Protein AF-A0A349XTZ5-F1 (afdb_monomer_lite)

Secondary structure (DSSP, 8-state):
-HHHHHHHHHTTGGGT-HHHHHHTT-SS-EEGGGS---GGGHHHHHHHHHTT--SEEEEEEEEETTEEEEEEEEESS-HHHHHHHHHHHHHHHHHHHHHHHHHHHHHHHTT--SS----HHHHHHHHHHHTT--HHHHHHHHT--HHHHHHHHHHHHHHTTS--HHHHHHHHHHTTS--TTS----

Structure (mmCIF, N/CA/C/O backbone):
data_AF-A0A349XTZ5-F1
#
_entry.id   AF-A0A349XTZ5-F1
#
loop_
_atom_site.group_PDB
_atom_site.id
_atom_site.type_symbol
_atom_site.label_atom_id
_atom_site.label_alt_id
_atom_site.label_comp_id
_atom_site.label_asym_id
_atom_site.label_entity_id
_atom_site.label_seq_id
_atom_site.pdbx_PDB_ins_code
_atom_site.Cartn_x
_atom_site.Cartn_y
_atom_site.Cartn_z
_atom_site.occupancy
_atom_site.B_iso_or_equiv
_atom_site.auth_seq_id
_atom_site.auth_comp_id
_atom_site.auth_asym_id
_atom_site.auth_atom_id
_atom_site.pdbx_PDB_model_num
ATOM 1 N N . PRO A 1 1 ? 8.462 9.360 -18.224 1.00 65.69 1 PRO A N 1
ATOM 2 C CA . PRO A 1 1 ? 8.221 10.585 -19.040 1.00 65.69 1 PRO A CA 1
ATOM 3 C C . PRO A 1 1 ? 6.716 10.836 -19.232 1.00 65.69 1 PRO A C 1
ATOM 5 O O . PRO A 1 1 ? 5.980 9.861 -19.322 1.00 65.69 1 PRO A O 1
ATOM 8 N N . VAL A 1 2 ? 6.232 12.086 -19.290 1.00 68.00 2 VAL A N 1
ATOM 9 C CA . VAL A 1 2 ? 4.782 12.372 -19.450 1.00 68.00 2 VAL A CA 1
ATOM 10 C C . VAL A 1 2 ? 4.162 11.675 -20.682 1.00 68.00 2 VAL A C 1
ATOM 12 O O . VAL A 1 2 ? 3.105 11.064 -20.525 1.00 68.00 2 VAL A O 1
ATOM 15 N N . PRO A 1 3 ? 4.822 11.628 -21.862 1.00 84.69 3 PRO A N 1
ATOM 16 C CA . PRO A 1 3 ? 4.306 10.882 -23.018 1.00 84.69 3 PRO A CA 1
ATOM 17 C C . PRO A 1 3 ? 4.140 9.374 -22.770 1.00 84.69 3 PRO A C 1
ATOM 19 O O . PRO A 1 3 ? 3.221 8.755 -23.303 1.00 84.69 3 PRO A O 1
ATOM 22 N N . TRP A 1 4 ? 4.998 8.786 -21.928 1.00 90.69 4 TRP A N 1
ATOM 23 C CA . TRP A 1 4 ? 4.930 7.365 -21.583 1.00 90.69 4 TRP A CA 1
ATOM 24 C C . TRP A 1 4 ? 3.687 7.032 -20.755 1.00 90.69 4 TRP A C 1
ATOM 26 O O . TRP A 1 4 ? 3.028 6.037 -21.033 1.00 90.69 4 TRP A O 1
ATOM 36 N N . VAL A 1 5 ? 3.317 7.876 -19.784 1.00 90.06 5 VAL A N 1
ATOM 37 C CA . VAL A 1 5 ? 2.153 7.621 -18.915 1.00 90.06 5 VAL A CA 1
ATOM 38 C C . VAL A 1 5 ? 0.867 7.533 -19.739 1.00 90.06 5 VAL A C 1
ATOM 40 O O . VAL A 1 5 ? 0.116 6.567 -19.617 1.00 90.06 5 VAL A O 1
ATOM 43 N N . SER A 1 6 ? 0.639 8.494 -20.637 1.00 91.12 6 SER A N 1
ATOM 44 C CA . SER A 1 6 ? -0.533 8.482 -21.519 1.00 91.12 6 SER A CA 1
ATOM 45 C C . SER A 1 6 ? -0.550 7.254 -22.428 1.00 91.12 6 SER A C 1
ATOM 47 O O . SER A 1 6 ? -1.588 6.612 -22.585 1.00 91.12 6 SER A O 1
ATOM 49 N N . ARG A 1 7 ? 0.605 6.886 -22.996 1.00 93.69 7 ARG A N 1
ATOM 50 C CA . ARG A 1 7 ? 0.734 5.698 -23.846 1.00 93.69 7 ARG A CA 1
ATOM 51 C C . ARG A 1 7 ? 0.432 4.412 -23.080 1.00 93.69 7 ARG A C 1
ATOM 53 O O . ARG A 1 7 ? -0.345 3.596 -23.572 1.00 93.69 7 ARG A O 1
ATOM 60 N N . TYR A 1 8 ? 0.990 4.267 -21.880 1.00 94.12 8 TYR A N 1
ATOM 61 C CA . TYR A 1 8 ? 0.780 3.120 -21.000 1.00 94.12 8 TYR A CA 1
ATOM 62 C C . TYR A 1 8 ? -0.709 2.896 -20.710 1.00 94.12 8 TYR A C 1
ATOM 64 O O . TYR A 1 8 ? -1.206 1.772 -20.806 1.00 94.12 8 TYR A O 1
ATOM 72 N N . LEU A 1 9 ? -1.436 3.981 -20.420 1.00 92.81 9 LEU A N 1
ATOM 73 C CA . LEU A 1 9 ? -2.876 3.938 -20.171 1.00 92.81 9 LEU A CA 1
ATOM 74 C C . LEU A 1 9 ? -3.674 3.602 -21.439 1.00 92.81 9 LEU A C 1
ATOM 76 O O . LEU A 1 9 ? -4.500 2.691 -21.407 1.00 92.81 9 LEU A O 1
ATOM 80 N N . LEU A 1 10 ? -3.407 4.277 -22.563 1.00 93.75 10 LEU A N 1
ATOM 81 C CA . LEU A 1 10 ? -4.137 4.073 -23.824 1.00 93.75 10 LEU A CA 1
ATOM 82 C C . LEU A 1 10 ? -3.937 2.672 -24.414 1.00 93.75 10 LEU A C 1
ATOM 84 O O . LEU A 1 10 ? -4.864 2.103 -24.985 1.00 93.75 10 LEU A O 1
ATOM 88 N N . ARG A 1 11 ? -2.737 2.103 -24.265 1.00 93.94 11 ARG A N 1
ATOM 89 C CA . ARG A 1 11 ? -2.420 0.732 -24.697 1.00 93.94 11 ARG A CA 1
ATOM 90 C C . ARG A 1 11 ? -2.908 -0.331 -23.709 1.00 93.94 11 ARG A C 1
ATOM 92 O O . ARG A 1 11 ? -2.848 -1.516 -24.020 1.00 93.94 11 ARG A O 1
ATOM 99 N N . GLY A 1 12 ? -3.391 0.067 -22.529 1.00 93.50 12 GLY A N 1
ATOM 100 C CA . GLY A 1 12 ? -3.858 -0.860 -21.501 1.00 93.50 12 GLY A CA 1
ATOM 101 C C . GLY A 1 12 ? -2.748 -1.742 -20.925 1.00 93.50 12 GLY A C 1
ATOM 102 O O . GLY A 1 12 ? -3.023 -2.877 -20.523 1.00 93.50 12 GLY A O 1
ATOM 103 N N . TYR A 1 13 ? -1.508 -1.240 -20.871 1.00 95.31 13 TYR A N 1
ATOM 104 C CA . TYR A 1 13 ? -0.339 -2.032 -20.474 1.00 95.31 13 TYR A CA 1
ATOM 105 C C . TYR A 1 13 ? -0.406 -2.572 -19.049 1.00 95.31 13 TYR A C 1
ATOM 107 O O . TYR A 1 13 ? 0.148 -3.634 -18.795 1.00 95.31 13 TYR A O 1
ATOM 115 N N . ALA A 1 14 ? -1.204 -1.968 -18.167 1.00 92.56 14 ALA A N 1
ATOM 116 C CA . ALA A 1 14 ? -1.486 -2.508 -16.835 1.00 92.56 14 ALA A CA 1
ATOM 117 C C . ALA A 1 14 ? -1.928 -3.990 -16.834 1.00 92.56 14 ALA A C 1
ATOM 119 O O . ALA A 1 14 ? -1.714 -4.700 -15.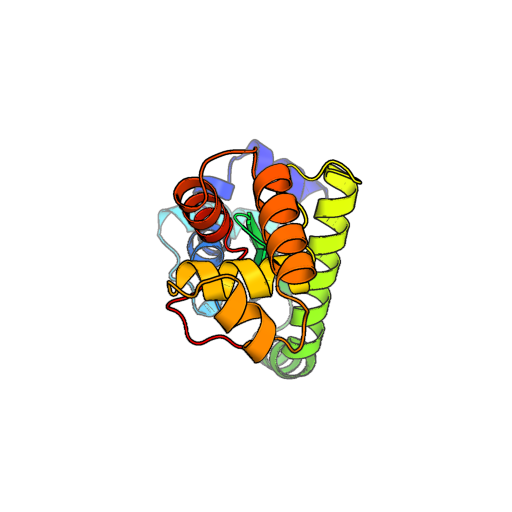855 1.00 92.56 14 ALA A O 1
ATOM 120 N N . LYS A 1 15 ? -2.548 -4.481 -17.918 1.00 91.00 15 LYS A N 1
ATOM 121 C CA . LYS A 1 15 ? -2.995 -5.882 -18.033 1.00 91.00 15 LYS A CA 1
ATOM 122 C C . LYS A 1 15 ? -1.864 -6.867 -18.342 1.00 91.00 15 LYS A C 1
ATOM 124 O O . LYS A 1 15 ? -2.009 -8.058 -18.065 1.00 91.00 15 LYS A O 1
ATOM 129 N N . ILE A 1 16 ? -0.778 -6.390 -18.942 1.00 93.69 16 ILE A N 1
ATOM 130 C CA . ILE A 1 16 ? 0.338 -7.217 -19.422 1.00 93.69 16 ILE A CA 1
ATOM 131 C C . ILE A 1 16 ? 1.663 -6.904 -18.727 1.00 93.69 16 ILE A C 1
ATOM 133 O O . ILE A 1 16 ? 2.596 -7.687 -18.860 1.00 93.69 16 ILE A O 1
ATOM 137 N N . ASP A 1 17 ? 1.726 -5.813 -17.964 1.00 95.31 17 ASP A N 1
ATOM 138 C CA . ASP A 1 17 ? 2.883 -5.405 -17.177 1.00 95.31 17 ASP A CA 1
ATOM 139 C C . ASP A 1 17 ? 3.179 -6.439 -16.070 1.00 95.31 17 ASP A C 1
ATOM 141 O O . ASP A 1 17 ? 2.389 -6.581 -15.125 1.00 95.31 17 ASP A O 1
ATOM 145 N N . PRO A 1 18 ? 4.298 -7.179 -16.169 1.00 94.94 18 PRO A N 1
ATOM 146 C CA . PRO A 1 18 ? 4.640 -8.209 -15.200 1.00 94.94 18 PRO A CA 1
ATOM 147 C C . PRO A 1 18 ? 5.061 -7.608 -13.854 1.00 94.94 18 PRO A C 1
ATOM 149 O O . PRO A 1 18 ? 4.744 -8.187 -12.816 1.00 94.94 18 PRO A O 1
ATOM 152 N N . ILE A 1 19 ? 5.686 -6.423 -13.853 1.00 96.00 19 ILE A N 1
ATOM 153 C CA . ILE A 1 19 ? 6.107 -5.726 -12.632 1.00 96.00 19 ILE A CA 1
ATOM 154 C C . ILE A 1 19 ? 4.879 -5.324 -11.823 1.00 96.00 19 ILE A C 1
ATOM 156 O O . ILE A 1 19 ? 4.840 -5.532 -10.610 1.00 96.00 19 ILE A O 1
ATOM 160 N N . LEU A 1 20 ? 3.849 -4.793 -12.491 1.00 94.88 20 LEU A N 1
ATOM 161 C CA . LEU A 1 20 ? 2.598 -4.450 -11.824 1.00 94.88 20 LEU A CA 1
ATOM 162 C C . LEU A 1 20 ? 1.890 -5.705 -11.306 1.00 94.88 20 LEU A C 1
ATOM 164 O O . LEU A 1 20 ? 1.505 -5.731 -10.141 1.00 94.88 20 LEU A O 1
ATOM 168 N N . ARG A 1 21 ? 1.718 -6.738 -12.140 1.00 93.31 21 ARG A N 1
ATOM 169 C CA . ARG A 1 21 ? 0.956 -7.950 -11.781 1.00 93.31 21 ARG A CA 1
ATOM 170 C C . ARG A 1 21 ? 1.566 -8.722 -10.617 1.00 93.31 21 ARG A C 1
ATOM 172 O O . ARG A 1 21 ? 0.826 -9.174 -9.746 1.00 93.31 21 ARG A O 1
ATOM 179 N N . ASP A 1 22 ? 2.883 -8.874 -10.608 1.00 93.38 22 ASP A N 1
ATOM 180 C CA . ASP A 1 22 ? 3.587 -9.548 -9.521 1.00 93.38 22 ASP A CA 1
ATOM 181 C C . ASP A 1 22 ? 3.736 -8.621 -8.302 1.00 93.38 22 ASP A C 1
ATOM 183 O O . ASP A 1 22 ? 3.422 -8.984 -7.165 1.00 93.38 22 ASP A O 1
ATOM 187 N N . GLY A 1 23 ? 4.085 -7.353 -8.536 1.00 93.31 23 GLY A N 1
ATOM 188 C CA . GLY A 1 23 ? 4.285 -6.364 -7.481 1.00 93.31 23 GLY A CA 1
ATOM 189 C C . GLY A 1 23 ? 3.045 -6.105 -6.634 1.00 93.31 23 GLY A C 1
ATOM 190 O O . GLY A 1 23 ? 3.148 -6.024 -5.410 1.00 93.31 23 GLY A O 1
ATOM 191 N N . ILE A 1 24 ? 1.853 -6.063 -7.240 1.00 90.62 24 ILE A N 1
ATOM 192 C CA . ILE A 1 24 ? 0.603 -5.946 -6.478 1.00 90.62 24 ILE A CA 1
ATOM 193 C C . ILE A 1 24 ? 0.268 -7.200 -5.686 1.00 90.62 24 ILE A C 1
ATOM 195 O O . ILE A 1 24 ? -0.714 -7.143 -4.969 1.00 90.62 24 ILE A O 1
ATOM 199 N N . MET A 1 25 ? 0.982 -8.322 -5.812 1.00 89.94 25 MET A N 1
ATOM 200 C CA . MET A 1 25 ? 0.770 -9.529 -5.003 1.00 89.94 25 MET A CA 1
ATOM 201 C C . MET A 1 25 ? 1.796 -9.662 -3.879 1.00 89.94 25 MET A C 1
ATOM 203 O O . MET A 1 25 ? 1.453 -10.188 -2.814 1.00 89.94 25 MET A O 1
ATOM 207 N N . ARG A 1 26 ? 2.984 -9.080 -4.051 1.00 92.31 26 ARG A N 1
ATOM 208 C CA . ARG A 1 26 ? 4.074 -9.074 -3.069 1.00 92.31 26 ARG A CA 1
ATOM 209 C C . ARG A 1 26 ? 3.754 -8.262 -1.804 1.00 92.31 26 ARG A C 1
ATOM 211 O O . ARG A 1 26 ? 2.902 -7.368 -1.793 1.00 92.31 26 ARG A O 1
ATOM 218 N N . GLN A 1 27 ? 4.437 -8.622 -0.715 1.00 89.00 27 GLN A N 1
ATOM 219 C CA . GLN A 1 27 ? 4.416 -7.900 0.569 1.00 89.00 27 GLN A CA 1
ATOM 220 C C . GLN A 1 27 ? 5.712 -7.128 0.833 1.00 89.00 27 GLN A C 1
ATOM 222 O O . GLN A 1 27 ? 5.706 -6.168 1.596 1.00 89.00 27 GLN A O 1
ATOM 227 N N . MET A 1 28 ? 6.812 -7.543 0.203 1.00 93.75 28 MET A N 1
ATOM 228 C CA . MET A 1 28 ? 8.133 -6.957 0.389 1.00 93.75 28 MET A CA 1
ATOM 229 C C . MET A 1 28 ? 8.588 -6.245 -0.886 1.00 93.75 28 MET A C 1
ATOM 231 O O . MET A 1 28 ? 8.204 -6.671 -1.980 1.00 93.75 28 MET A O 1
ATOM 235 N N . PRO A 1 29 ? 9.399 -5.181 -0.756 1.00 96.56 29 PRO A N 1
ATOM 236 C CA . PRO A 1 29 ? 10.081 -4.577 -1.891 1.00 96.56 29 PRO A CA 1
ATOM 237 C C . PRO A 1 29 ? 10.909 -5.593 -2.676 1.00 96.56 29 PRO A C 1
ATOM 239 O O . PRO A 1 29 ? 11.452 -6.524 -2.082 1.00 96.56 29 PRO A O 1
ATOM 242 N N . PHE A 1 30 ? 11.028 -5.388 -3.983 1.00 96.81 30 PHE A N 1
ATOM 243 C CA . PHE A 1 30 ? 11.703 -6.322 -4.879 1.00 96.81 30 PHE A CA 1
ATOM 244 C C . PHE A 1 30 ? 12.375 -5.598 -6.044 1.00 96.81 30 PHE A C 1
ATOM 246 O O . PHE A 1 30 ? 11.934 -4.530 -6.484 1.00 96.81 30 PHE A O 1
ATOM 253 N N . ASP A 1 31 ? 13.449 -6.197 -6.541 1.00 96.12 31 ASP A N 1
ATOM 254 C CA . ASP A 1 31 ? 14.109 -5.789 -7.772 1.00 96.12 31 ASP A CA 1
ATOM 255 C C . ASP A 1 31 ? 13.370 -6.363 -8.988 1.00 96.12 31 ASP A C 1
ATOM 257 O O . ASP A 1 31 ? 12.888 -7.495 -8.964 1.00 96.12 31 ASP A O 1
ATOM 261 N N . TRP A 1 32 ? 13.285 -5.599 -10.077 1.00 95.44 32 TRP A N 1
ATOM 262 C CA . TRP A 1 32 ? 12.617 -6.047 -11.305 1.00 95.44 32 TRP A CA 1
ATOM 263 C C . TRP A 1 32 ? 13.244 -7.314 -11.899 1.00 95.44 32 TRP A C 1
ATOM 265 O O . TRP A 1 32 ? 12.548 -8.075 -12.565 1.00 95.44 32 TRP A O 1
ATOM 275 N N . ARG A 1 33 ? 14.525 -7.580 -11.613 1.00 93.19 33 ARG A N 1
ATOM 276 C CA . ARG A 1 33 ? 15.227 -8.814 -12.007 1.00 93.19 33 ARG A CA 1
ATOM 277 C C . ARG A 1 33 ? 14.683 -10.071 -11.324 1.00 93.19 33 ARG A C 1
ATOM 279 O O . ARG A 1 33 ? 14.957 -11.168 -11.791 1.00 93.19 33 ARG A O 1
ATOM 286 N N . GLU A 1 34 ? 13.941 -9.923 -10.228 1.00 94.31 34 GLU A N 1
ATOM 287 C CA . GLU A 1 34 ? 13.282 -11.034 -9.532 1.00 94.31 34 GLU A CA 1
ATOM 288 C C . GLU A 1 34 ? 11.947 -11.440 -10.172 1.00 94.31 34 GLU A C 1
ATOM 290 O O . GLU A 1 34 ? 11.293 -12.360 -9.679 1.00 94.31 34 GLU A O 1
ATOM 295 N N . VAL A 1 35 ? 11.487 -10.715 -11.196 1.00 94.50 35 VAL A N 1
ATOM 296 C CA . VAL A 1 35 ? 10.200 -10.967 -11.848 1.00 94.50 35 VAL A CA 1
ATOM 297 C C . VAL A 1 35 ? 10.411 -11.815 -13.092 1.00 94.50 35 VAL A C 1
ATOM 299 O O . VAL A 1 35 ? 11.124 -11.421 -14.015 1.00 94.50 35 VAL A O 1
ATOM 302 N N . ASP A 1 36 ? 9.720 -12.951 -13.154 1.00 93.38 3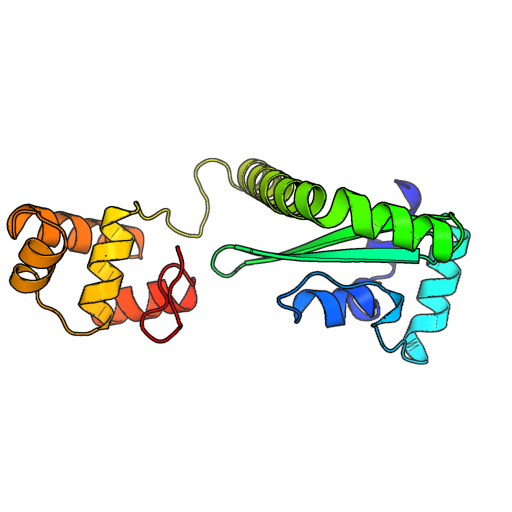6 ASP A N 1
ATOM 303 C CA . ASP A 1 36 ? 9.683 -13.778 -14.356 1.00 93.38 36 ASP A CA 1
ATOM 304 C C . ASP A 1 36 ? 8.915 -13.056 -15.469 1.00 93.38 36 ASP A C 1
ATOM 306 O O . ASP A 1 36 ? 7.718 -12.770 -15.353 1.00 93.38 36 ASP A O 1
ATOM 310 N N . ILE A 1 37 ? 9.605 -12.758 -16.571 1.00 93.38 37 ILE A N 1
ATOM 311 C CA . ILE A 1 37 ? 9.035 -12.016 -17.697 1.00 93.38 37 ILE A CA 1
ATOM 312 C C . ILE A 1 37 ? 8.402 -12.991 -18.701 1.00 93.38 37 ILE A C 1
ATOM 314 O O . ILE A 1 37 ? 9.118 -13.735 -19.378 1.00 93.38 37 ILE A O 1
ATOM 318 N N . PRO A 1 38 ? 7.065 -12.994 -18.861 1.00 93.06 38 PRO A N 1
ATOM 319 C CA . PRO A 1 38 ? 6.418 -13.859 -19.834 1.00 93.06 38 PRO A CA 1
ATOM 320 C C . PRO A 1 38 ? 6.659 -13.371 -21.268 1.00 93.06 38 PRO A C 1
ATOM 322 O O . PRO A 1 38 ? 6.765 -12.172 -21.530 1.00 93.06 38 PRO A O 1
ATOM 325 N N . GLY A 1 39 ? 6.609 -14.307 -22.223 1.00 92.00 39 GLY A N 1
ATOM 326 C CA . GLY A 1 39 ? 6.656 -14.048 -23.670 1.00 92.00 39 GLY A CA 1
ATOM 327 C C . GLY A 1 39 ? 5.800 -12.855 -24.117 1.00 92.00 39 GLY A C 1
ATOM 328 O O . GLY A 1 39 ? 6.259 -11.993 -24.860 1.00 92.00 39 GLY A O 1
ATOM 329 N N . THR A 1 40 ? 4.586 -12.757 -23.577 1.00 92.00 40 THR A N 1
ATOM 330 C CA . THR A 1 40 ? 3.590 -11.724 -23.896 1.00 92.00 40 THR A CA 1
ATOM 331 C C . THR A 1 40 ? 3.962 -10.306 -23.456 1.00 92.00 40 THR A C 1
ATOM 333 O O . THR A 1 40 ? 3.307 -9.361 -23.882 1.00 92.00 40 THR A O 1
ATOM 336 N N . ALA A 1 41 ? 4.955 -10.135 -22.577 1.00 94.00 41 ALA A N 1
ATOM 337 C CA . ALA A 1 41 ? 5.364 -8.830 -22.056 1.00 94.00 41 ALA A CA 1
ATOM 338 C C . ALA A 1 41 ? 6.553 -8.211 -22.814 1.00 94.00 41 ALA A C 1
ATOM 340 O O . ALA A 1 41 ? 6.859 -7.042 -22.589 1.00 94.00 41 ALA A O 1
ATOM 341 N N . HIS A 1 42 ? 7.212 -8.946 -23.720 1.00 93.19 42 HIS A N 1
ATOM 342 C CA . HIS A 1 42 ? 8.418 -8.460 -24.405 1.00 93.19 42 HIS A CA 1
ATOM 343 C C . HIS A 1 42 ? 8.162 -7.217 -25.261 1.00 93.19 42 HIS A C 1
ATOM 345 O O . HIS A 1 42 ? 8.937 -6.269 -25.183 1.00 93.19 42 HIS A O 1
ATOM 351 N N . GLU A 1 43 ? 7.066 -7.183 -26.028 1.00 94.19 43 GLU A N 1
ATOM 352 C CA . GLU A 1 43 ? 6.707 -6.004 -26.835 1.00 94.19 43 GLU A CA 1
ATOM 353 C C . GLU A 1 43 ? 6.469 -4.770 -25.958 1.00 94.19 43 GLU A C 1
ATOM 355 O O . GLU A 1 43 ? 6.929 -3.677 -26.274 1.00 94.19 43 GLU A O 1
ATOM 360 N N . PHE A 1 44 ? 5.801 -4.958 -24.816 1.00 94.62 44 PHE A N 1
ATOM 361 C CA . PHE A 1 44 ? 5.588 -3.900 -23.832 1.00 94.62 44 PHE A CA 1
ATOM 362 C C . PHE A 1 44 ? 6.912 -3.372 -23.267 1.00 94.62 44 PHE A C 1
ATOM 364 O O . PHE A 1 44 ? 7.098 -2.160 -23.189 1.00 94.62 44 PHE A O 1
ATOM 371 N N . LEU A 1 45 ? 7.828 -4.261 -22.876 1.00 93.25 45 LEU A N 1
ATOM 372 C CA . LEU A 1 45 ? 9.114 -3.868 -22.298 1.00 93.25 45 LEU A CA 1
ATOM 373 C C . LEU A 1 45 ? 10.019 -3.178 -23.323 1.00 93.25 45 LEU A C 1
ATOM 375 O O . LEU A 1 45 ? 10.702 -2.216 -22.972 1.00 93.25 45 LEU A O 1
ATOM 379 N N . ALA A 1 46 ? 9.996 -3.625 -24.580 1.00 93.62 46 ALA A N 1
ATOM 380 C CA . ALA A 1 46 ? 10.699 -2.959 -25.672 1.00 93.62 46 ALA A CA 1
ATOM 381 C C . ALA A 1 46 ? 10.159 -1.536 -25.888 1.00 93.62 46 ALA A C 1
ATOM 383 O O . ALA A 1 46 ? 10.928 -0.577 -25.876 1.00 93.62 46 ALA A O 1
ATOM 384 N N . ASP A 1 47 ? 8.834 -1.382 -25.969 1.00 94.62 47 ASP A N 1
ATOM 385 C CA . ASP A 1 47 ? 8.180 -0.075 -26.097 1.00 94.62 47 ASP A CA 1
ATOM 386 C C . ASP A 1 47 ? 8.478 0.827 -24.886 1.00 94.62 47 ASP A C 1
ATOM 388 O O . ASP A 1 47 ? 8.743 2.019 -25.043 1.00 94.62 47 ASP A O 1
ATOM 392 N N . ALA A 1 48 ? 8.507 0.268 -23.673 1.00 93.38 48 ALA A N 1
ATOM 393 C CA . ALA A 1 48 ? 8.893 0.996 -22.467 1.00 93.38 48 ALA A CA 1
ATOM 394 C C . ALA A 1 48 ? 10.336 1.521 -22.559 1.00 93.38 48 ALA A C 1
ATOM 396 O O . ALA A 1 48 ? 10.582 2.698 -22.276 1.00 93.38 48 ALA A O 1
ATOM 397 N N . ALA A 1 49 ? 11.278 0.680 -22.994 1.00 92.06 49 ALA A N 1
ATOM 398 C CA . ALA A 1 49 ? 12.680 1.052 -23.162 1.00 92.06 49 ALA A CA 1
ATOM 399 C C . ALA A 1 49 ? 12.862 2.166 -24.205 1.00 92.06 49 ALA A C 1
ATOM 401 O O . ALA A 1 49 ? 13.552 3.152 -23.932 1.00 92.06 49 ALA A O 1
ATOM 402 N N . GLU A 1 50 ? 12.178 2.069 -25.350 1.00 92.81 50 GLU A N 1
ATOM 403 C CA . GLU A 1 50 ? 12.171 3.104 -26.396 1.00 92.81 50 GLU A CA 1
ATOM 404 C C . GLU A 1 50 ? 11.647 4.457 -25.888 1.00 92.81 50 GLU A C 1
ATOM 406 O O . GLU A 1 50 ? 12.069 5.513 -26.360 1.00 92.81 50 GLU A O 1
ATOM 411 N N . HIS A 1 51 ? 10.773 4.443 -24.878 1.00 92.75 51 HIS A N 1
ATOM 412 C CA . HIS A 1 51 ? 10.198 5.642 -24.266 1.00 92.75 51 HIS A CA 1
ATOM 413 C C . HIS A 1 51 ? 10.904 6.064 -22.966 1.00 92.75 51 HIS A C 1
ATOM 415 O O . HIS A 1 51 ? 10.354 6.847 -22.180 1.00 92.75 51 HIS A O 1
ATOM 421 N N . GLY A 1 52 ? 12.132 5.588 -22.743 1.00 89.12 52 GLY A N 1
ATOM 422 C CA . GLY A 1 52 ? 12.992 6.035 -21.647 1.00 89.12 52 GLY A CA 1
ATOM 423 C C . GLY A 1 52 ? 12.660 5.404 -20.296 1.00 89.12 52 GLY A C 1
ATOM 424 O O . GLY A 1 52 ? 12.905 6.012 -19.255 1.00 89.12 52 GLY A O 1
ATOM 425 N N . VAL A 1 53 ? 12.070 4.208 -20.280 1.00 91.88 53 VAL A N 1
ATOM 426 C CA . VAL A 1 53 ? 11.997 3.382 -19.071 1.00 91.88 53 VAL A CA 1
ATOM 427 C C . VAL A 1 53 ? 13.264 2.533 -19.006 1.00 91.88 53 VAL A C 1
ATOM 429 O O . VAL A 1 53 ? 13.505 1.688 -19.860 1.00 91.88 53 VAL A O 1
ATOM 432 N N . GLY A 1 54 ? 14.105 2.770 -18.001 1.00 89.62 54 GLY A N 1
ATOM 433 C CA . GLY A 1 54 ? 15.298 1.963 -17.765 1.00 89.62 54 GLY A CA 1
ATOM 434 C C . GLY A 1 54 ? 14.977 0.498 -17.458 1.00 89.62 54 GLY A C 1
ATOM 435 O O . GLY A 1 54 ? 13.941 0.197 -16.868 1.00 89.62 54 GLY A O 1
ATOM 436 N N . ALA A 1 55 ? 15.890 -0.396 -17.843 1.00 86.94 55 ALA A N 1
ATOM 437 C CA . ALA A 1 55 ? 15.760 -1.841 -17.636 1.00 86.94 55 ALA A CA 1
ATOM 438 C C . ALA A 1 55 ? 15.935 -2.261 -16.166 1.00 86.94 55 ALA A C 1
ATOM 440 O O . ALA A 1 55 ? 15.464 -3.321 -15.763 1.00 86.94 55 ALA A O 1
ATOM 441 N N . ASN A 1 56 ? 16.609 -1.430 -15.367 1.00 94.06 56 ASN A N 1
ATOM 442 C CA . ASN A 1 56 ? 16.779 -1.653 -13.940 1.00 94.06 56 ASN A CA 1
ATOM 443 C C . ASN A 1 56 ? 15.669 -0.943 -13.172 1.00 94.06 56 ASN A C 1
ATOM 445 O O . ASN A 1 56 ? 15.419 0.244 -13.399 1.00 94.06 56 ASN A O 1
ATOM 449 N N . GLY A 1 57 ? 15.056 -1.640 -12.219 1.00 95.75 57 GLY A N 1
ATOM 450 C CA . GLY A 1 57 ? 14.056 -1.035 -11.358 1.00 95.75 57 GLY A CA 1
ATOM 451 C C . GLY A 1 57 ? 13.872 -1.753 -10.035 1.00 95.75 57 GLY A C 1
ATOM 452 O O . GLY A 1 57 ? 14.334 -2.873 -9.824 1.00 95.75 57 GLY A O 1
ATOM 453 N N . TYR A 1 58 ? 13.233 -1.040 -9.122 1.00 97.56 58 TYR A N 1
ATOM 454 C CA . TYR A 1 58 ? 12.941 -1.469 -7.769 1.00 97.56 58 TYR A CA 1
ATOM 455 C C . TYR A 1 58 ? 11.543 -0.995 -7.411 1.00 97.56 58 TYR A C 1
ATOM 457 O O . TYR A 1 58 ? 11.212 0.184 -7.580 1.00 97.56 58 TYR A O 1
ATOM 465 N N . SER A 1 59 ? 10.722 -1.913 -6.922 1.00 97.75 59 SER A N 1
ATOM 466 C CA . SER A 1 59 ? 9.323 -1.643 -6.624 1.00 97.75 59 SER A CA 1
ATOM 467 C C . SER A 1 59 ? 9.006 -1.953 -5.170 1.00 97.75 59 SER A C 1
ATOM 469 O O . SER A 1 59 ? 9.447 -2.951 -4.606 1.00 97.75 59 SER A O 1
ATOM 471 N N . ILE A 1 60 ? 8.223 -1.070 -4.558 1.00 97.69 60 ILE A N 1
ATOM 472 C CA . ILE A 1 60 ? 7.836 -1.100 -3.152 1.00 97.69 60 ILE A CA 1
ATOM 473 C C . ILE A 1 60 ? 6.313 -1.263 -3.103 1.00 97.69 60 ILE A C 1
ATOM 475 O O . ILE A 1 60 ? 5.590 -0.310 -3.424 1.00 97.69 60 ILE A O 1
ATOM 479 N N . PRO A 1 61 ? 5.801 -2.456 -2.748 1.00 96.38 61 PRO A N 1
ATOM 480 C CA . PRO A 1 61 ? 4.374 -2.653 -2.564 1.00 96.38 61 PRO A CA 1
ATOM 481 C C . PRO A 1 61 ? 3.913 -1.941 -1.294 1.00 96.38 61 PRO A C 1
ATOM 483 O O . PRO A 1 61 ? 4.560 -1.999 -0.250 1.00 96.38 61 PRO A O 1
ATOM 486 N N . ILE A 1 62 ? 2.765 -1.282 -1.388 1.00 92.81 62 ILE A N 1
ATOM 487 C CA . ILE A 1 62 ? 2.128 -0.570 -0.287 1.00 92.81 62 ILE A CA 1
ATOM 488 C C . ILE A 1 62 ? 0.767 -1.205 -0.063 1.00 92.81 62 ILE A C 1
ATOM 490 O O . ILE A 1 62 ? -0.032 -1.358 -0.991 1.00 92.81 62 ILE A O 1
ATOM 494 N N . ILE A 1 63 ? 0.517 -1.585 1.183 1.00 87.12 63 ILE A N 1
ATOM 495 C CA . ILE A 1 63 ? -0.760 -2.113 1.640 1.00 87.12 63 ILE A CA 1
ATOM 496 C C . ILE A 1 63 ? -1.288 -1.116 2.665 1.00 87.12 63 ILE A C 1
ATOM 498 O O . ILE A 1 63 ? -0.743 -1.018 3.760 1.00 87.12 63 ILE A O 1
ATOM 502 N N . ASP A 1 64 ? -2.335 -0.388 2.299 1.00 81.88 64 ASP A N 1
ATOM 503 C CA . ASP A 1 64 ? -3.024 0.552 3.184 1.00 81.88 64 ASP A CA 1
ATOM 504 C C . ASP A 1 64 ? -4.492 0.154 3.264 1.00 81.88 64 ASP A C 1
ATOM 506 O O . ASP A 1 64 ? -5.219 0.222 2.270 1.00 81.88 64 ASP A O 1
ATOM 510 N N . LYS A 1 65 ? -4.944 -0.285 4.439 1.00 76.56 65 LYS A N 1
ATOM 511 C CA . LYS A 1 65 ? -6.306 -0.797 4.627 1.00 76.56 65 LYS A CA 1
ATOM 512 C C . LYS A 1 65 ? -6.613 -1.915 3.604 1.00 76.56 65 LYS A C 1
ATOM 514 O O . LYS A 1 65 ? -5.883 -2.901 3.505 1.00 76.56 65 LYS A O 1
ATOM 519 N N . SER A 1 66 ? -7.670 -1.772 2.801 1.00 71.88 66 SER A N 1
ATOM 520 C CA . SER A 1 66 ? -7.999 -2.669 1.682 1.00 71.88 66 SER A CA 1
ATOM 521 C C . SER A 1 66 ? -7.314 -2.305 0.357 1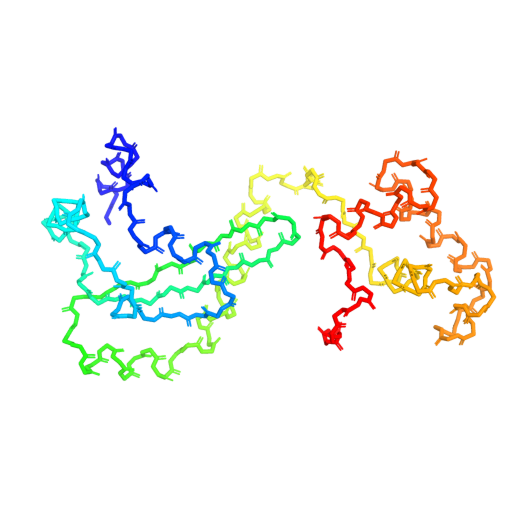.00 71.88 66 SER A C 1
ATOM 523 O O . SER A 1 66 ? -7.504 -3.001 -0.642 1.00 71.88 66 SER A O 1
ATOM 525 N N . ARG A 1 67 ? -6.538 -1.218 0.314 1.00 83.12 67 ARG A N 1
ATOM 526 C CA . ARG A 1 67 ? -5.881 -0.715 -0.893 1.00 83.12 67 ARG A CA 1
ATOM 527 C C . ARG A 1 67 ? -4.526 -1.378 -1.082 1.00 83.12 67 ARG A C 1
ATOM 529 O O . ARG A 1 67 ? -3.786 -1.630 -0.130 1.00 83.12 67 ARG A O 1
ATOM 536 N N . ARG A 1 68 ? -4.188 -1.615 -2.348 1.00 88.50 68 ARG A N 1
ATOM 537 C CA . ARG A 1 68 ? -2.835 -1.970 -2.773 1.00 88.50 68 ARG A CA 1
ATOM 538 C C . ARG A 1 68 ? -2.344 -0.907 -3.735 1.00 88.50 68 ARG A C 1
ATOM 540 O O . ARG A 1 68 ? -3.066 -0.523 -4.652 1.00 88.50 68 ARG A O 1
ATOM 547 N N . ALA A 1 69 ? -1.127 -0.450 -3.514 1.00 92.12 69 ALA A N 1
ATOM 548 C CA . ALA A 1 69 ? -0.416 0.439 -4.411 1.00 92.12 69 ALA A CA 1
ATOM 549 C C . ALA A 1 69 ? 1.005 -0.087 -4.614 1.00 92.12 69 ALA A C 1
ATOM 551 O O . ALA A 1 69 ? 1.484 -0.940 -3.867 1.00 92.12 69 ALA A O 1
ATOM 552 N N . LEU A 1 70 ? 1.668 0.414 -5.647 1.00 95.69 70 LEU A N 1
ATOM 553 C CA . LEU A 1 70 ? 3.034 0.047 -5.976 1.00 95.69 70 LEU A CA 1
ATOM 554 C C . LEU A 1 70 ? 3.783 1.326 -6.336 1.00 95.69 70 LEU A C 1
ATOM 556 O O . LEU A 1 70 ? 3.435 1.981 -7.318 1.00 95.69 70 LEU A O 1
ATOM 560 N N . LEU A 1 71 ? 4.798 1.685 -5.550 1.00 96.06 71 LEU A N 1
ATOM 561 C CA . LEU A 1 71 ? 5.766 2.691 -5.979 1.00 96.06 71 LEU A CA 1
ATOM 562 C C . LEU A 1 71 ? 6.868 1.974 -6.750 1.00 96.06 71 LEU A C 1
ATOM 564 O O . LEU A 1 71 ? 7.428 1.009 -6.241 1.00 96.06 71 LEU A O 1
ATOM 568 N N . SER A 1 72 ? 7.193 2.447 -7.949 1.00 95.38 72 SER A N 1
ATOM 569 C CA . SER A 1 72 ? 8.282 1.884 -8.748 1.00 95.38 72 SER A CA 1
ATOM 570 C C . SER A 1 72 ? 9.285 2.966 -9.115 1.00 95.38 72 SER A C 1
ATOM 572 O O . SER A 1 72 ? 8.905 4.040 -9.580 1.00 95.38 72 SER A O 1
ATOM 574 N N . LEU A 1 73 ? 10.560 2.664 -8.901 1.00 95.62 73 LEU A N 1
ATOM 575 C CA . LEU A 1 73 ? 11.702 3.494 -9.259 1.00 95.62 73 LEU A CA 1
ATOM 576 C C . LEU A 1 73 ? 12.512 2.742 -10.307 1.00 95.62 73 LEU A C 1
ATOM 578 O O . LEU A 1 73 ? 12.753 1.547 -10.150 1.00 95.62 73 LEU A O 1
ATOM 582 N N . ASN A 1 74 ? 12.945 3.425 -11.360 1.00 94.69 74 ASN A N 1
ATOM 583 C CA . ASN A 1 74 ? 13.742 2.819 -12.418 1.00 94.69 74 ASN A CA 1
ATOM 584 C C . ASN A 1 74 ? 14.960 3.674 -12.774 1.00 94.69 74 ASN A C 1
ATOM 586 O O . ASN A 1 74 ? 15.029 4.865 -12.466 1.00 94.69 74 ASN A O 1
ATOM 590 N N . SER A 1 75 ? 15.941 3.048 -13.419 1.00 94.19 75 SER A N 1
ATOM 591 C CA . SER A 1 75 ? 17.202 3.692 -13.769 1.00 94.19 75 SER A CA 1
ATOM 592 C C . SER A 1 75 ? 17.798 3.152 -15.063 1.00 94.19 75 SER A C 1
ATOM 594 O O . SER A 1 75 ? 17.684 1.970 -15.382 1.00 94.19 75 SER A O 1
ATOM 596 N N . HIS A 1 76 ? 18.494 4.035 -15.782 1.00 93.44 76 HIS A N 1
ATOM 597 C CA . HIS A 1 76 ? 19.342 3.690 -16.927 1.00 93.44 76 HIS A CA 1
ATOM 598 C C . HIS A 1 76 ? 20.790 3.361 -16.529 1.00 93.44 76 HIS A C 1
ATOM 600 O O . HIS A 1 76 ? 21.616 3.102 -17.399 1.00 93.44 76 HIS A O 1
ATOM 606 N N . ARG A 1 77 ? 21.122 3.400 -15.231 1.00 93.19 77 ARG A N 1
ATOM 607 C CA . ARG A 1 77 ? 22.455 3.027 -14.737 1.00 93.19 77 ARG A CA 1
ATOM 608 C C . ARG A 1 77 ? 22.740 1.550 -14.963 1.00 93.19 77 ARG A C 1
ATOM 610 O O . ARG A 1 77 ? 21.815 0.752 -15.109 1.00 93.19 77 ARG A O 1
ATOM 617 N N . LEU A 1 78 ? 24.021 1.191 -14.934 1.00 93.50 78 LEU A N 1
ATOM 618 C CA . LEU A 1 78 ? 24.452 -0.202 -14.989 1.00 93.50 78 LEU A CA 1
ATOM 619 C C . LEU A 1 78 ? 23.924 -0.993 -13.773 1.00 93.50 78 LEU A C 1
ATOM 621 O O . LEU A 1 78 ? 23.752 -0.408 -12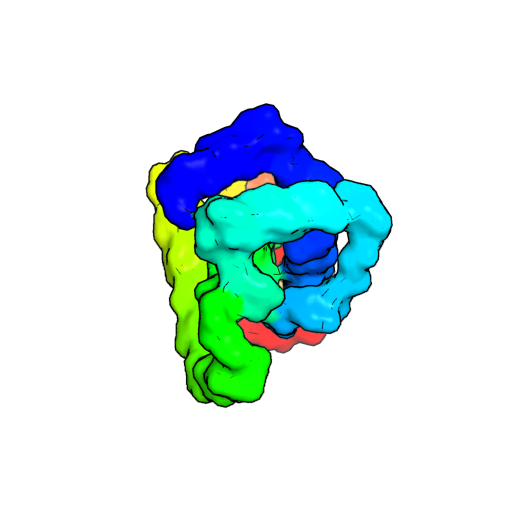.699 1.00 93.50 78 LEU A O 1
ATOM 625 N N . PRO A 1 79 ? 23.684 -2.313 -13.901 1.00 92.00 79 PRO A N 1
ATOM 626 C CA . PRO A 1 79 ? 23.075 -3.113 -12.834 1.00 92.00 79 PRO A CA 1
ATOM 627 C C . PRO A 1 79 ? 23.824 -3.080 -11.494 1.00 92.00 79 PRO A C 1
ATOM 629 O O . PRO A 1 79 ? 23.187 -3.072 -10.440 1.00 92.00 79 PRO A O 1
ATOM 632 N N .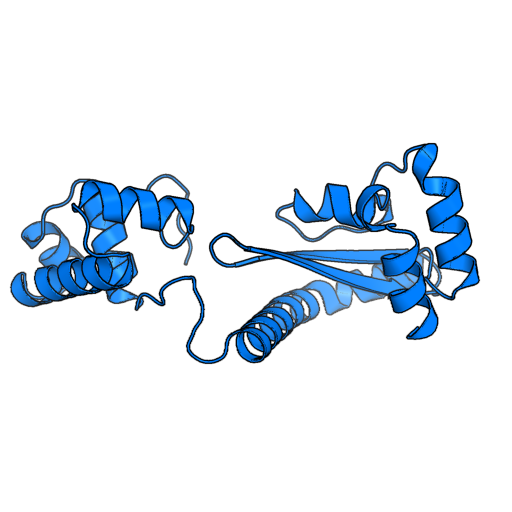 GLU A 1 80 ? 25.157 -3.046 -11.511 1.00 93.44 80 GLU A N 1
ATOM 633 C CA . GLU A 1 80 ? 25.982 -2.999 -10.294 1.00 93.44 80 GLU A CA 1
ATOM 634 C C . GLU A 1 80 ? 25.849 -1.656 -9.570 1.00 93.44 80 GLU A C 1
ATOM 636 O O . GLU A 1 80 ? 25.577 -1.625 -8.368 1.00 93.44 80 GLU A O 1
ATOM 641 N N . GLU A 1 81 ? 25.937 -0.546 -10.311 1.00 95.56 81 GLU A N 1
ATOM 642 C CA . GLU A 1 81 ? 25.709 0.797 -9.767 1.00 95.56 81 GLU A CA 1
ATOM 643 C C . GLU A 1 81 ? 24.301 0.931 -9.187 1.00 95.56 81 GLU A C 1
ATOM 645 O O . GLU A 1 81 ? 24.124 1.426 -8.074 1.00 95.56 81 GLU A O 1
ATOM 650 N N . TRP A 1 82 ? 23.292 0.468 -9.933 1.00 96.31 82 TRP A N 1
ATOM 651 C CA . TRP A 1 82 ? 21.907 0.482 -9.478 1.00 96.31 82 TRP A CA 1
ATOM 652 C C . TRP A 1 82 ? 21.747 -0.308 -8.181 1.00 96.31 82 TRP A C 1
ATOM 654 O O . TRP A 1 82 ? 21.193 0.213 -7.217 1.00 96.31 82 TRP A O 1
ATOM 664 N N . SER A 1 83 ? 22.300 -1.522 -8.122 1.00 95.50 83 SER A N 1
ATOM 665 C CA . SER A 1 83 ? 22.230 -2.371 -6.928 1.00 95.50 83 SER A CA 1
ATOM 666 C C . SER A 1 83 ? 22.857 -1.688 -5.707 1.00 95.50 83 SER A C 1
ATOM 668 O O . SER A 1 83 ? 22.293 -1.765 -4.615 1.00 95.50 83 SER A O 1
ATOM 670 N N . GLY A 1 84 ? 23.967 -0.962 -5.887 1.00 96.88 84 GLY A N 1
ATOM 671 C CA . GLY A 1 84 ? 24.579 -0.148 -4.834 1.00 96.88 84 GLY A CA 1
ATOM 672 C C . GLY A 1 84 ? 23.661 0.972 -4.328 1.00 96.88 84 GLY A C 1
ATOM 673 O O . GLY A 1 84 ? 23.500 1.137 -3.119 1.00 96.88 84 GLY A O 1
ATOM 674 N N . ILE A 1 85 ? 22.997 1.692 -5.238 1.00 96.94 85 ILE A N 1
ATOM 675 C CA . ILE A 1 85 ? 22.042 2.764 -4.900 1.00 96.94 85 ILE A CA 1
ATOM 676 C C . ILE A 1 85 ? 20.833 2.197 -4.145 1.00 96.94 85 ILE A C 1
ATOM 678 O O . ILE A 1 85 ? 20.473 2.724 -3.091 1.00 96.94 85 ILE A O 1
ATOM 682 N N . VAL A 1 86 ? 20.230 1.109 -4.640 1.00 97.06 86 VAL A N 1
ATOM 683 C CA . VAL A 1 86 ? 19.107 0.443 -3.956 1.00 97.06 86 VAL A CA 1
ATOM 684 C C . VAL A 1 86 ? 19.538 0.002 -2.559 1.00 97.06 86 VAL A C 1
ATOM 686 O O . VAL A 1 86 ? 18.835 0.256 -1.581 1.00 97.06 86 VAL A O 1
ATOM 689 N N . ALA A 1 87 ? 20.707 -0.632 -2.435 1.00 96.56 87 ALA A N 1
ATOM 690 C CA . ALA A 1 87 ? 21.198 -1.111 -1.151 1.00 96.56 87 ALA A CA 1
ATOM 691 C C . ALA A 1 87 ? 21.375 0.022 -0.131 1.00 96.56 87 ALA A C 1
ATOM 693 O O . ALA A 1 87 ? 21.074 -0.184 1.046 1.00 96.56 87 ALA A O 1
ATOM 694 N N . HIS A 1 88 ? 21.816 1.194 -0.589 1.00 97.69 88 HIS A N 1
ATOM 695 C CA . HIS A 1 88 ? 22.036 2.365 0.250 1.00 97.69 88 HIS A CA 1
ATOM 696 C C . HIS A 1 88 ? 20.726 3.056 0.669 1.00 97.69 88 HIS A C 1
ATOM 698 O O . HIS A 1 88 ? 20.561 3.373 1.843 1.00 97.69 88 HIS A O 1
ATOM 704 N N . HIS A 1 89 ? 19.765 3.226 -0.248 1.00 97.19 89 HIS A N 1
ATOM 705 C CA . HIS A 1 89 ? 18.581 4.071 -0.019 1.00 97.19 89 HIS A CA 1
ATOM 706 C C . HIS A 1 89 ? 17.265 3.328 0.255 1.00 97.19 89 HIS A C 1
ATOM 708 O O . HIS A 1 89 ? 16.262 3.966 0.577 1.00 97.19 89 HIS A O 1
ATOM 714 N N . ARG A 1 90 ? 17.215 1.992 0.154 1.00 94.81 90 ARG A N 1
ATOM 715 C CA . ARG A 1 90 ? 15.953 1.221 0.249 1.00 94.81 90 ARG A CA 1
ATOM 716 C C . ARG A 1 90 ? 15.089 1.533 1.479 1.00 94.81 90 ARG A C 1
ATOM 718 O O . ARG A 1 90 ? 13.866 1.482 1.381 1.00 94.81 90 ARG A O 1
ATOM 725 N N . ASN A 1 91 ? 15.702 1.845 2.624 1.00 93.19 91 ASN A N 1
ATOM 726 C CA . ASN A 1 91 ? 14.967 2.156 3.853 1.00 93.19 91 ASN A CA 1
ATOM 727 C C . ASN A 1 91 ? 14.242 3.504 3.733 1.00 93.19 91 ASN A C 1
ATOM 729 O O . ASN A 1 91 ? 13.036 3.565 3.963 1.00 93.19 91 ASN A O 1
ATOM 733 N N . GLU A 1 92 ? 14.953 4.543 3.289 1.00 95.75 92 GLU A N 1
ATOM 734 C CA . GLU A 1 92 ? 14.402 5.883 3.045 1.00 95.75 92 GLU A CA 1
ATOM 735 C C . GLU A 1 92 ? 13.314 5.838 1.967 1.00 95.75 92 GLU A C 1
ATOM 737 O O . GLU A 1 92 ? 12.242 6.422 2.116 1.00 95.75 92 GLU A O 1
ATOM 742 N N . TRP A 1 93 ? 13.538 5.082 0.889 1.00 96.81 93 TRP A N 1
ATOM 743 C CA . TRP A 1 93 ? 12.547 4.930 -0.175 1.00 96.81 93 TRP A CA 1
ATOM 744 C C . TRP A 1 93 ? 11.270 4.241 0.291 1.00 96.81 93 TRP A C 1
ATOM 746 O O . TRP A 1 93 ? 10.193 4.586 -0.188 1.00 96.81 93 TRP A O 1
ATOM 756 N N . ARG A 1 94 ? 11.356 3.299 1.236 1.00 93.19 94 ARG A N 1
ATOM 757 C CA . ARG A 1 94 ? 10.171 2.662 1.824 1.00 93.19 94 ARG A CA 1
ATOM 758 C C . ARG A 1 94 ? 9.334 3.662 2.617 1.00 93.19 94 ARG A C 1
ATOM 760 O O . ARG A 1 94 ? 8.110 3.644 2.511 1.00 93.19 94 ARG A O 1
ATOM 767 N N . GLU A 1 95 ? 9.979 4.539 3.377 1.00 90.44 95 GLU A N 1
ATOM 768 C CA . GLU A 1 95 ? 9.294 5.610 4.108 1.00 90.44 95 GLU A CA 1
ATOM 769 C C . GLU A 1 95 ? 8.660 6.617 3.144 1.00 90.44 95 GLU A C 1
ATOM 771 O O . GLU A 1 95 ? 7.472 6.928 3.258 1.00 90.44 95 GLU A O 1
ATOM 776 N N . LEU A 1 96 ? 9.407 7.049 2.123 1.00 94.44 96 LEU A N 1
ATOM 777 C CA . LEU A 1 96 ? 8.894 7.928 1.071 1.00 94.44 96 LEU A CA 1
ATOM 778 C C . LEU A 1 96 ? 7.711 7.307 0.328 1.00 94.44 96 LEU A C 1
ATOM 780 O O . LEU A 1 96 ? 6.742 8.008 0.047 1.00 94.44 96 LEU A O 1
ATOM 784 N N . ALA A 1 97 ? 7.750 6.004 0.047 1.00 94.38 97 ALA A N 1
ATOM 785 C CA . ALA A 1 97 ? 6.649 5.295 -0.592 1.00 94.38 97 ALA A CA 1
ATOM 786 C C . ALA A 1 97 ? 5.356 5.436 0.216 1.00 94.38 97 ALA A C 1
ATOM 788 O O . ALA A 1 97 ? 4.321 5.814 -0.337 1.00 94.38 97 ALA A O 1
ATOM 789 N N . PHE A 1 98 ? 5.428 5.209 1.530 1.00 88.62 98 PHE A N 1
ATOM 790 C CA . PHE A 1 98 ? 4.283 5.364 2.421 1.00 88.62 98 PHE A CA 1
ATOM 791 C C . PHE A 1 98 ? 3.769 6.811 2.459 1.00 88.62 98 PHE A C 1
ATOM 793 O O . PHE A 1 98 ? 2.566 7.039 2.332 1.00 88.62 98 PHE A O 1
ATOM 800 N N . LEU A 1 99 ? 4.667 7.797 2.559 1.00 88.38 99 LEU A N 1
ATOM 801 C CA . LEU A 1 99 ? 4.298 9.218 2.588 1.00 88.38 99 LEU A CA 1
ATOM 802 C C . LEU A 1 99 ? 3.646 9.686 1.279 1.00 88.38 99 LEU A C 1
ATOM 804 O O . LEU A 1 99 ? 2.624 10.376 1.312 1.00 88.38 99 LEU A O 1
ATOM 808 N N . ILE A 1 100 ? 4.200 9.290 0.130 1.00 92.31 100 ILE A N 1
ATOM 809 C CA . ILE A 1 100 ? 3.643 9.594 -1.195 1.00 92.31 100 ILE A CA 1
ATOM 810 C C . ILE A 1 100 ? 2.255 8.975 -1.329 1.00 92.31 100 ILE A C 1
ATOM 812 O O . ILE A 1 100 ? 1.324 9.652 -1.764 1.00 92.31 100 ILE A O 1
ATOM 816 N N . HIS A 1 101 ? 2.095 7.712 -0.927 1.00 90.50 101 HIS A N 1
ATOM 817 C CA . HIS A 1 101 ? 0.800 7.044 -0.963 1.00 90.50 101 HIS A CA 1
ATOM 818 C C . HIS A 1 101 ? -0.230 7.761 -0.094 1.00 90.50 101 HIS A C 1
ATOM 820 O O . HIS A 1 101 ? -1.313 8.085 -0.577 1.00 90.50 101 HIS A O 1
ATOM 826 N N . HIS A 1 102 ? 0.124 8.080 1.151 1.00 84.69 102 HIS A N 1
ATOM 827 C CA . HIS A 1 102 ? -0.762 8.796 2.062 1.00 84.69 102 HIS A CA 1
ATOM 828 C C . HIS A 1 102 ? -1.193 10.154 1.487 1.00 84.69 102 HIS A C 1
ATOM 830 O O . HIS A 1 102 ? -2.381 10.481 1.486 1.00 84.69 102 HIS A O 1
ATOM 836 N N . LYS A 1 103 ? -0.250 10.923 0.927 1.00 85.69 103 LYS A N 1
ATOM 837 C CA . LYS A 1 103 ? -0.552 12.199 0.265 1.00 85.69 103 LYS A CA 1
ATOM 838 C C . LYS A 1 103 ? -1.467 12.019 -0.949 1.00 85.69 103 LYS A C 1
ATOM 840 O O . LYS A 1 103 ? -2.419 12.779 -1.086 1.00 85.69 103 LYS A O 1
ATOM 845 N N . ALA A 1 104 ? -1.225 11.013 -1.788 1.00 87.69 104 ALA A N 1
ATOM 846 C CA . ALA A 1 104 ? -2.054 10.735 -2.962 1.00 87.69 104 ALA A CA 1
ATOM 847 C C . ALA A 1 104 ? -3.494 10.353 -2.578 1.00 87.69 104 ALA A C 1
ATOM 849 O O . ALA A 1 104 ? -4.447 10.840 -3.180 1.00 87.69 104 ALA A O 1
ATOM 850 N N . ILE A 1 105 ? -3.667 9.525 -1.544 1.00 86.19 105 ILE A N 1
ATOM 851 C CA . ILE A 1 105 ? -4.992 9.176 -1.012 1.00 86.19 105 ILE A CA 1
ATOM 852 C C . ILE A 1 105 ? -5.707 10.414 -0.467 1.00 86.19 105 ILE A C 1
ATOM 854 O O . ILE A 1 105 ? -6.891 10.609 -0.750 1.00 86.19 105 ILE A O 1
ATOM 858 N N . PHE A 1 106 ? -4.990 11.266 0.268 1.00 80.31 106 PHE A N 1
ATOM 859 C CA . PHE A 1 106 ? -5.544 12.510 0.789 1.00 80.31 106 PHE A CA 1
ATOM 860 C C . PHE A 1 106 ? -5.958 13.478 -0.328 1.00 80.31 106 PHE A C 1
ATOM 862 O O . PHE A 1 106 ? -7.021 14.076 -0.244 1.00 80.31 106 PHE A O 1
ATOM 869 N N . GLU A 1 107 ? -5.182 13.610 -1.404 1.00 83.19 107 GLU A N 1
ATOM 870 C CA . GLU A 1 107 ? -5.557 14.470 -2.538 1.00 83.19 107 GLU A CA 1
ATOM 871 C C . GLU A 1 107 ? -6.777 13.946 -3.310 1.00 83.19 107 GLU A C 1
ATOM 873 O O . GLU A 1 107 ? -7.580 14.740 -3.796 1.00 83.19 107 GLU A O 1
ATOM 878 N N . LEU A 1 108 ? -6.948 12.623 -3.398 1.00 82.56 108 LEU A N 1
ATOM 879 C CA . LEU A 1 108 ? -8.075 12.006 -4.104 1.00 82.56 108 LEU A CA 1
ATOM 880 C C . LEU A 1 108 ? -9.387 12.040 -3.314 1.00 82.56 108 LEU A C 1
ATOM 882 O O . LEU A 1 108 ? -10.458 12.137 -3.914 1.00 82.56 108 LEU A O 1
ATOM 886 N N . HIS A 1 109 ? -9.321 11.904 -1.990 1.00 79.25 109 HIS A N 1
ATOM 887 C CA . HIS A 1 109 ? -10.511 11.719 -1.152 1.00 79.25 109 HIS A CA 1
ATOM 888 C C . HIS A 1 109 ? -10.721 12.815 -0.099 1.00 79.25 109 HIS A C 1
ATOM 890 O O . HIS A 1 109 ? -11.821 12.935 0.442 1.00 79.25 109 HIS A O 1
ATOM 896 N N . GLY A 1 110 ? -9.706 13.628 0.195 1.00 74.69 110 GLY A N 1
ATOM 897 C CA . GLY A 1 110 ? -9.731 14.597 1.288 1.00 74.69 110 GLY A CA 1
ATOM 898 C C . GLY A 1 110 ? -10.100 13.940 2.619 1.00 74.69 110 GLY A C 1
ATOM 899 O O . GLY A 1 110 ? -9.636 12.848 2.947 1.00 74.69 110 GLY A O 1
ATOM 900 N N . GLU A 1 111 ? -10.992 14.589 3.368 1.00 64.88 111 GLU A N 1
ATOM 901 C CA . GLU A 1 111 ? -11.570 14.050 4.610 1.00 64.88 111 GLU A CA 1
ATOM 902 C C . GLU A 1 111 ? -12.611 12.938 4.369 1.00 64.88 111 GLU A C 1
ATOM 904 O O . GLU A 1 111 ? -12.974 12.213 5.295 1.00 64.88 111 GLU A O 1
ATOM 909 N N . HIS A 1 112 ? -13.067 12.757 3.126 1.00 64.81 112 HIS A N 1
ATOM 910 C CA . HIS A 1 112 ? -14.089 11.783 2.740 1.00 64.81 112 HIS A CA 1
ATOM 911 C C . HIS A 1 112 ? -13.473 10.471 2.229 1.00 64.81 112 HIS A C 1
ATOM 913 O O . HIS A 1 112 ? -13.927 9.906 1.231 1.00 64.81 112 HIS A O 1
ATOM 919 N N . ASP A 1 113 ? -12.438 9.962 2.906 1.00 69.31 113 ASP A N 1
ATOM 920 C CA . ASP A 1 113 ? -11.929 8.616 2.632 1.00 69.31 113 ASP A CA 1
ATOM 921 C C . ASP A 1 113 ? -13.071 7.592 2.843 1.00 69.31 113 ASP A C 1
ATOM 923 O O . ASP A 1 113 ? -13.593 7.484 3.957 1.00 69.31 113 ASP A O 1
ATOM 927 N N . PRO A 1 114 ? -13.473 6.814 1.813 1.00 66.44 114 PRO A N 1
ATOM 928 C CA . PRO A 1 114 ? -14.528 5.808 1.954 1.00 66.44 114 PRO A CA 1
ATOM 929 C C . PRO A 1 114 ? -14.166 4.694 2.946 1.00 66.44 114 PRO A C 1
ATOM 931 O O . PRO A 1 114 ? -15.044 3.938 3.369 1.00 66.44 114 PRO A O 1
ATOM 934 N N . VAL A 1 115 ? -12.887 4.561 3.312 1.00 71.19 115 VAL A N 1
ATOM 935 C CA . VAL A 1 115 ? -12.446 3.681 4.389 1.00 71.19 115 VAL A CA 1
ATOM 936 C C . VAL A 1 115 ? -12.439 4.451 5.716 1.00 71.19 115 VAL A C 1
ATOM 938 O O . VAL A 1 115 ? -11.584 5.326 5.898 1.00 71.19 115 VAL A O 1
ATOM 941 N N . PRO A 1 116 ? -13.307 4.082 6.681 1.00 74.88 116 PRO A N 1
ATOM 942 C CA . PRO A 1 116 ? -13.457 4.813 7.934 1.00 74.88 116 PRO A CA 1
ATOM 943 C C . PRO A 1 116 ? -12.147 4.913 8.716 1.00 74.88 116 PRO A C 1
ATOM 945 O O . PRO A 1 116 ? -11.445 3.915 8.894 1.00 74.88 116 PRO A O 1
ATOM 948 N N . GLN A 1 117 ? -11.838 6.107 9.225 1.00 80.31 117 GLN A N 1
ATOM 949 C CA . GLN A 1 117 ? -10.704 6.301 10.124 1.00 80.31 117 GLN A CA 1
ATOM 950 C C . GLN A 1 117 ? -11.080 5.939 11.563 1.00 80.31 117 GLN A C 1
ATOM 952 O O . GLN A 1 117 ? -11.868 6.624 12.228 1.00 80.31 117 GLN A O 1
ATOM 957 N N . LEU A 1 118 ? -10.493 4.849 12.049 1.00 86.00 118 LEU A N 1
ATOM 958 C CA . LEU A 1 118 ? -10.535 4.476 13.455 1.00 86.00 118 LEU A CA 1
ATOM 959 C C . LEU A 1 118 ? -9.316 5.054 14.182 1.00 86.00 118 LEU A C 1
ATOM 961 O O . LEU A 1 118 ? -8.206 5.047 13.660 1.00 86.00 118 LEU A O 1
ATOM 965 N N . SER A 1 119 ? -9.526 5.542 15.397 1.00 89.31 119 SER A N 1
ATOM 966 C CA . SER A 1 119 ? -8.455 5.914 16.318 1.00 89.31 119 SER A CA 1
ATOM 967 C C . SER A 1 119 ? -7.724 4.670 16.825 1.00 89.31 119 SER A C 1
ATOM 969 O O . SER A 1 119 ? -8.293 3.578 16.855 1.00 89.31 119 SER A O 1
ATOM 971 N N . ALA A 1 120 ? -6.495 4.845 17.317 1.00 88.69 120 ALA A N 1
ATOM 972 C CA . ALA A 1 120 ? -5.719 3.754 17.910 1.00 88.69 120 ALA A CA 1
ATOM 973 C C . ALA A 1 120 ? -6.504 3.005 19.005 1.00 88.69 120 ALA A C 1
ATOM 975 O O . ALA A 1 120 ? -6.556 1.781 19.001 1.00 88.69 120 ALA A O 1
ATOM 976 N N . ARG A 1 121 ? -7.223 3.728 19.878 1.00 93.75 121 ARG A N 1
ATOM 977 C CA . ARG A 1 121 ? -8.046 3.110 20.934 1.00 93.75 121 ARG A CA 1
ATOM 978 C C . ARG A 1 121 ? -9.257 2.351 20.399 1.00 93.75 121 ARG A C 1
ATOM 980 O O . ARG A 1 121 ? -9.617 1.315 20.950 1.00 93.75 121 ARG A O 1
ATOM 987 N N . GLU A 1 122 ? -9.881 2.832 19.325 1.00 95.06 122 GLU A N 1
ATOM 988 C CA . GLU A 1 122 ? -10.961 2.101 18.647 1.00 95.06 122 GLU A CA 1
ATOM 989 C C . GLU A 1 122 ? -10.446 0.791 18.035 1.00 95.06 122 GLU A C 1
ATOM 991 O O . GLU A 1 122 ? -11.110 -0.238 18.161 1.00 95.06 122 GLU A O 1
ATOM 996 N N . ILE A 1 123 ? -9.257 0.825 17.423 1.00 93.50 123 ILE A N 1
ATOM 997 C CA . ILE A 1 123 ? -8.578 -0.343 16.844 1.00 93.50 123 ILE A CA 1
ATOM 998 C C . ILE A 1 123 ? -8.223 -1.356 17.937 1.00 93.50 123 ILE A C 1
ATOM 1000 O O . ILE A 1 123 ? -8.592 -2.521 17.816 1.00 93.50 123 ILE A O 1
ATOM 1004 N N . GLU A 1 124 ? -7.580 -0.922 19.025 1.00 94.44 124 GLU A N 1
ATOM 1005 C CA . GLU A 1 124 ? -7.221 -1.783 20.162 1.00 94.44 124 GLU A CA 1
ATOM 1006 C C . GLU A 1 124 ? -8.453 -2.450 20.789 1.00 94.44 124 GLU A C 1
ATOM 1008 O O . GLU A 1 124 ? -8.467 -3.663 21.007 1.00 94.44 124 GLU A O 1
ATOM 1013 N N . CYS A 1 125 ? -9.519 -1.681 21.048 1.00 96.12 125 CYS A N 1
ATOM 1014 C CA . CYS A 1 125 ? -10.748 -2.231 21.618 1.00 96.12 125 CYS A CA 1
ATOM 1015 C C . CYS A 1 125 ? -11.388 -3.258 20.673 1.00 96.12 125 CYS A C 1
ATOM 1017 O O . CYS A 1 125 ? -11.793 -4.334 21.116 1.00 96.12 125 CYS A O 1
ATOM 1019 N N . LEU A 1 126 ? -11.472 -2.959 19.369 1.00 94.50 126 LEU A N 1
ATOM 1020 C CA . LEU A 1 126 ? -12.006 -3.902 18.383 1.00 94.50 126 LEU A CA 1
ATOM 1021 C C . LEU A 1 126 ? -11.136 -5.151 18.228 1.00 94.50 126 LEU A C 1
ATOM 1023 O O . LEU A 1 126 ? -11.690 -6.234 18.053 1.00 94.50 126 LEU A O 1
ATOM 1027 N N . HIS A 1 127 ? -9.812 -5.021 18.316 1.00 94.94 127 HIS A N 1
ATOM 1028 C CA . HIS A 1 127 ? -8.879 -6.144 18.258 1.00 94.94 127 HIS A CA 1
ATOM 1029 C C . HIS A 1 127 ? -9.155 -7.149 19.382 1.00 94.94 127 HIS A C 1
ATOM 1031 O O . HIS A 1 127 ? -9.392 -8.326 19.115 1.00 94.94 127 HIS A O 1
ATOM 1037 N N . TRP A 1 128 ? -9.223 -6.686 20.633 1.00 95.94 128 TRP A N 1
ATOM 1038 C CA . TRP A 1 128 ? -9.523 -7.568 21.762 1.00 95.94 128 TRP A CA 1
ATOM 1039 C C . TRP A 1 128 ? -10.955 -8.105 21.735 1.00 95.94 128 TRP A C 1
ATOM 1041 O O . TRP A 1 128 ? -11.182 -9.263 22.087 1.00 95.94 128 TRP A O 1
ATOM 1051 N N . THR A 1 129 ? -11.912 -7.310 21.246 1.00 95.62 129 THR A N 1
ATOM 1052 C CA . THR A 1 129 ? -13.287 -7.794 21.049 1.00 95.62 129 THR A CA 1
ATOM 1053 C C . THR A 1 129 ? -13.329 -8.920 20.006 1.00 95.62 129 THR A C 1
ATOM 1055 O O . THR A 1 129 ? -14.056 -9.894 20.179 1.00 95.62 129 THR A O 1
ATOM 1058 N N . ALA A 1 130 ? -12.518 -8.836 18.944 1.00 94.81 130 ALA A N 1
ATOM 1059 C CA . ALA A 1 130 ? -12.393 -9.889 17.934 1.00 94.81 130 ALA A CA 1
ATOM 1060 C C . ALA A 1 130 ? -11.771 -11.184 18.485 1.00 94.81 130 ALA A C 1
ATOM 1062 O O . ALA A 1 130 ? -12.083 -12.265 17.992 1.00 94.81 130 ALA A O 1
ATOM 1063 N N . LEU A 1 131 ? -10.955 -11.080 19.538 1.00 94.75 131 LEU A N 1
ATOM 1064 C CA . LEU A 1 131 ? -10.421 -12.210 20.306 1.00 94.75 131 LEU A CA 1
ATOM 1065 C C . LEU A 1 131 ? -11.396 -12.741 21.376 1.00 94.75 131 LEU A C 1
ATOM 1067 O O . LEU A 1 131 ? -11.037 -13.625 22.153 1.00 94.75 131 LEU A O 1
ATOM 1071 N N . GLY A 1 132 ? -12.625 -12.217 21.430 1.00 94.12 132 GLY A N 1
ATOM 1072 C CA . GLY A 1 132 ? -13.679 -12.682 22.333 1.00 94.12 132 GLY A CA 1
ATOM 1073 C C . GLY A 1 132 ? -13.640 -12.079 23.738 1.00 94.12 132 GLY A C 1
ATOM 1074 O O . GLY A 1 132 ? -14.325 -12.589 24.621 1.00 94.12 132 GLY A O 1
ATOM 1075 N N . LYS A 1 133 ? -12.859 -11.015 23.969 1.00 95.88 133 LYS A N 1
ATOM 1076 C CA . LYS A 1 133 ? -12.848 -10.302 25.255 1.00 95.88 133 LYS A CA 1
ATOM 1077 C C . LYS A 1 133 ? -14.076 -9.413 25.408 1.00 95.88 133 LYS A C 1
ATOM 1079 O O . LYS A 1 133 ? -14.519 -8.783 24.445 1.00 95.88 133 LYS A O 1
ATOM 1084 N N . ASP A 1 134 ? -14.606 -9.348 26.625 1.00 95.94 134 ASP A N 1
ATOM 1085 C CA . ASP A 1 134 ? -15.690 -8.430 26.961 1.00 95.94 134 ASP A CA 1
ATOM 1086 C C . ASP A 1 134 ? -15.165 -7.024 27.305 1.00 95.94 134 ASP A C 1
ATOM 1088 O O . ASP A 1 134 ? -13.961 -6.777 27.399 1.00 95.94 134 ASP A O 1
ATOM 1092 N N . SER A 1 135 ? -16.068 -6.056 27.469 1.00 94.44 135 SER A N 1
ATOM 1093 C CA . SER A 1 135 ? -15.671 -4.668 27.724 1.00 94.44 135 SER A CA 1
ATOM 1094 C C . SER A 1 135 ? -14.972 -4.445 29.067 1.00 94.44 135 SER A C 1
ATOM 1096 O O . SER A 1 135 ? -14.259 -3.448 29.193 1.00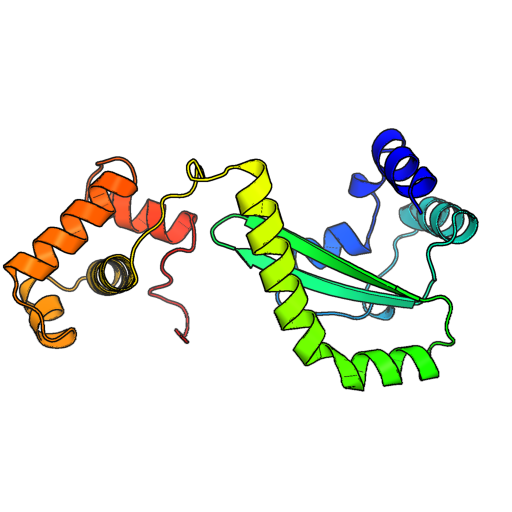 94.44 135 SER A O 1
ATOM 1098 N N . ILE A 1 136 ? -15.182 -5.321 30.052 1.00 97.12 136 ILE A N 1
ATOM 1099 C CA . ILE A 1 136 ? -14.570 -5.217 31.381 1.00 97.12 136 ILE A CA 1
ATOM 1100 C C . ILE A 1 136 ? -13.118 -5.681 31.287 1.00 97.12 136 ILE A C 1
ATOM 1102 O O . ILE A 1 136 ? -12.213 -4.938 31.671 1.00 97.12 136 ILE A O 1
ATOM 1106 N N . ASP A 1 137 ? -12.888 -6.846 30.684 1.00 97.31 137 ASP A N 1
ATOM 1107 C CA . ASP A 1 137 ? -11.550 -7.379 30.429 1.00 97.31 137 ASP A CA 1
ATOM 1108 C C . ASP A 1 137 ? -10.712 -6.389 29.613 1.00 97.31 137 ASP A C 1
ATOM 1110 O O . ASP A 1 137 ? -9.590 -6.044 29.988 1.00 97.31 137 ASP A O 1
ATOM 1114 N N . ILE A 1 138 ? -11.279 -5.862 28.523 1.00 97.00 138 ILE A N 1
ATOM 1115 C CA . ILE A 1 138 ? -10.598 -4.888 27.659 1.00 97.00 138 ILE A CA 1
ATOM 1116 C C . ILE A 1 138 ? -10.257 -3.610 28.433 1.00 97.00 138 ILE A C 1
ATOM 1118 O O . ILE A 1 138 ? -9.167 -3.062 28.262 1.00 97.00 138 ILE A O 1
ATOM 1122 N N . ALA A 1 139 ? -11.163 -3.130 29.292 1.00 97.00 139 ALA A N 1
ATOM 1123 C CA . ALA A 1 139 ? -10.916 -1.953 30.119 1.00 97.00 139 ALA A CA 1
ATOM 1124 C C . ALA A 1 139 ? -9.711 -2.159 31.048 1.00 97.00 139 ALA A C 1
ATOM 1126 O O . ALA A 1 139 ? -8.837 -1.294 31.114 1.00 97.00 139 ALA A O 1
ATOM 1127 N N . VAL A 1 140 ? -9.608 -3.327 31.686 1.00 97.31 140 VAL A N 1
ATOM 1128 C CA . VAL A 1 140 ? -8.452 -3.683 32.521 1.00 97.31 140 VAL A CA 1
ATOM 1129 C C . VAL A 1 140 ? -7.170 -3.744 31.685 1.00 97.31 140 VAL A C 1
ATOM 1131 O O . VAL A 1 140 ? -6.169 -3.128 32.053 1.00 97.31 140 VAL A O 1
ATOM 1134 N N . MET A 1 141 ? -7.203 -4.423 30.536 1.00 95.12 141 MET A N 1
ATOM 1135 C CA . MET A 1 141 ? -6.035 -4.597 29.662 1.00 95.12 141 MET A CA 1
ATOM 1136 C C . MET A 1 141 ? -5.494 -3.268 29.123 1.00 95.12 141 MET A C 1
ATOM 1138 O O . MET A 1 141 ? -4.281 -3.065 29.078 1.00 95.12 141 MET A O 1
ATOM 1142 N N . LEU A 1 142 ? -6.384 -2.350 28.741 1.00 94.81 142 LEU A N 1
ATOM 1143 C CA . LEU A 1 142 ? -6.019 -1.056 28.157 1.00 94.81 142 LEU A CA 1
ATOM 1144 C C . LEU A 1 142 ? -5.905 0.076 29.191 1.00 94.81 142 LEU A C 1
ATOM 1146 O O . LEU A 1 142 ? -5.605 1.209 28.811 1.00 94.81 142 LEU A O 1
ATOM 1150 N N . LYS A 1 143 ? -6.114 -0.217 30.484 1.00 96.38 143 LYS A N 1
ATOM 1151 C CA . LYS A 1 143 ? -6.144 0.763 31.586 1.00 96.38 143 LYS A CA 1
ATOM 1152 C C . LYS A 1 143 ? -7.165 1.888 31.345 1.00 96.38 143 LYS A C 1
ATOM 1154 O O . LYS A 1 143 ? -6.864 3.069 31.509 1.00 96.38 143 LYS A O 1
ATOM 1159 N N . LEU A 1 144 ? -8.374 1.509 30.939 1.00 95.31 144 LEU A N 1
ATOM 1160 C CA . LEU A 1 144 ? -9.528 2.379 30.696 1.00 95.31 144 LEU A CA 1
ATOM 1161 C C . LEU A 1 144 ? -10.669 2.044 31.672 1.00 95.31 144 LEU A C 1
ATOM 1163 O O . LEU A 1 144 ? -10.613 1.052 32.394 1.00 95.31 144 LEU A O 1
ATOM 1167 N N . SER A 1 145 ? -11.732 2.852 31.682 1.00 97.38 145 SER A N 1
ATOM 1168 C CA . SER A 1 145 ? -12.996 2.460 32.324 1.00 97.38 145 SER A CA 1
ATOM 1169 C C . SER A 1 145 ? -13.844 1.604 31.376 1.00 97.38 145 SER A C 1
ATOM 1171 O O . SER A 1 145 ? -13.773 1.787 30.159 1.00 97.38 145 SER A O 1
ATOM 1173 N N . GLU A 1 146 ? -14.704 0.725 31.907 1.00 97.12 146 GLU A N 1
ATOM 1174 C CA . GLU A 1 146 ? -15.657 -0.048 31.085 1.00 97.12 146 GLU A CA 1
ATOM 1175 C C . GLU A 1 146 ? -16.513 0.881 30.209 1.00 97.12 146 GLU A C 1
ATOM 1177 O O . GLU A 1 146 ? -16.721 0.622 29.022 1.00 97.12 146 GLU A O 1
ATOM 1182 N N . HIS A 1 147 ? -16.960 2.010 30.769 1.00 97.06 147 HIS A N 1
ATOM 1183 C CA . HIS A 1 147 ? -17.731 3.011 30.039 1.00 97.06 147 HIS A CA 1
ATOM 1184 C C . HIS A 1 147 ? -16.956 3.558 28.831 1.00 97.06 147 HIS A C 1
ATOM 1186 O O . HIS A 1 147 ? -17.488 3.611 27.721 1.00 97.06 147 HIS A O 1
ATOM 1192 N N . THR A 1 148 ? -15.684 3.909 29.028 1.00 96.88 148 THR A N 1
ATOM 1193 C CA . THR A 1 148 ? -14.797 4.400 27.966 1.00 96.88 148 THR A CA 1
ATOM 1194 C C . THR A 1 148 ? -14.570 3.336 26.892 1.00 96.88 148 THR A C 1
ATOM 1196 O O . THR A 1 148 ? -14.696 3.629 25.704 1.00 96.88 148 THR A O 1
ATOM 1199 N N . THR A 1 149 ? -14.316 2.086 27.283 1.00 96.88 149 THR A N 1
ATOM 1200 C CA . THR A 1 149 ? -14.172 0.960 26.349 1.00 96.88 149 THR A CA 1
ATOM 1201 C C . THR A 1 149 ? -15.433 0.767 25.504 1.00 96.88 149 THR A C 1
ATOM 1203 O O . THR A 1 149 ? -15.362 0.670 24.277 1.00 96.88 149 THR A O 1
ATOM 1206 N N . ARG A 1 150 ? -16.618 0.780 26.130 1.00 96.44 150 ARG A N 1
ATOM 1207 C CA . ARG A 1 150 ? -17.904 0.665 25.419 1.00 96.44 150 ARG A CA 1
ATOM 1208 C C . ARG A 1 150 ? -18.140 1.844 24.481 1.00 96.44 150 ARG A C 1
ATOM 1210 O O . ARG A 1 150 ? -18.682 1.641 23.394 1.00 96.44 150 ARG A O 1
ATOM 1217 N N . ALA A 1 151 ? -17.714 3.048 24.860 1.00 96.75 151 ALA A N 1
ATOM 1218 C CA . ALA A 1 151 ? -17.776 4.223 23.998 1.00 96.75 151 ALA A CA 1
ATOM 1219 C C . ALA A 1 151 ? -16.886 4.064 22.752 1.00 96.75 151 ALA A C 1
ATOM 1221 O O . ALA A 1 151 ? -17.371 4.302 21.644 1.00 96.75 151 ALA A O 1
ATOM 1222 N N . TYR A 1 152 ? -15.646 3.579 22.896 1.00 96.94 152 TYR A N 1
ATOM 1223 C CA . TYR A 1 152 ? -14.771 3.292 21.752 1.00 96.94 152 TYR A CA 1
ATOM 1224 C C . TYR A 1 152 ? -15.350 2.213 20.834 1.00 96.94 152 TYR A C 1
ATOM 1226 O O . TYR A 1 152 ? -15.434 2.428 19.626 1.00 96.94 152 TYR A O 1
ATOM 1234 N N . ILE A 1 153 ? -15.837 1.095 21.383 1.00 95.38 153 ILE A N 1
ATOM 1235 C CA . ILE A 1 153 ? -16.475 0.036 20.582 1.00 95.38 153 ILE A CA 1
ATOM 1236 C C . ILE A 1 153 ? -17.701 0.589 19.842 1.00 95.38 153 ILE A C 1
ATOM 1238 O O . ILE A 1 153 ? -17.874 0.336 18.651 1.00 95.38 153 ILE A O 1
ATOM 1242 N N . LYS A 1 154 ? -18.552 1.377 20.512 1.00 94.88 154 LYS A N 1
ATOM 1243 C CA . LYS A 1 154 ? -19.738 1.995 19.897 1.00 94.88 154 LYS A CA 1
ATOM 1244 C C . LYS A 1 154 ? -19.360 2.962 18.773 1.00 94.88 154 LYS A C 1
ATOM 1246 O O . LYS A 1 154 ? -19.978 2.916 17.710 1.00 94.88 154 LYS A O 1
ATOM 1251 N N . SER A 1 155 ? -18.356 3.805 18.995 1.00 94.38 155 SER A N 1
ATOM 1252 C CA . SER A 1 155 ? -17.849 4.743 17.991 1.00 94.38 155 SER A CA 1
ATOM 1253 C C . SER A 1 155 ? -17.298 3.999 16.772 1.00 94.38 155 SER A C 1
ATOM 1255 O O . SER A 1 155 ? -17.702 4.274 15.641 1.00 94.38 155 SER A O 1
ATOM 1257 N N . ALA A 1 156 ? -16.487 2.962 16.995 1.00 93.31 156 ALA A N 1
ATOM 1258 C CA . ALA A 1 156 ? -15.944 2.136 15.924 1.00 93.31 156 ALA A CA 1
ATOM 1259 C C . ALA A 1 156 ? -17.047 1.423 15.122 1.00 93.31 156 ALA A C 1
ATOM 1261 O O . ALA A 1 156 ? -17.011 1.412 13.890 1.00 93.31 156 ALA A O 1
ATOM 1262 N N . ARG A 1 157 ? -18.080 0.898 15.800 1.00 93.19 157 ARG A N 1
ATOM 1263 C CA . ARG A 1 157 ? -19.272 0.326 15.150 1.00 93.19 157 ARG A CA 1
ATOM 1264 C C . ARG A 1 157 ? -19.979 1.343 14.262 1.00 93.19 157 ARG A C 1
ATOM 1266 O O . ARG A 1 157 ? -20.299 1.016 13.124 1.00 93.19 157 ARG A O 1
ATOM 1273 N N . HIS A 1 158 ? -20.209 2.558 14.760 1.00 89.69 158 HIS A N 1
ATOM 1274 C CA . HIS A 1 158 ? -20.856 3.623 13.992 1.00 89.69 158 HIS A CA 1
ATOM 1275 C C . HIS A 1 158 ? -20.048 3.975 12.736 1.00 89.69 158 HIS A C 1
ATOM 1277 O O . HIS A 1 158 ? -20.587 3.949 11.632 1.00 89.69 158 HIS A O 1
ATOM 1283 N N . LYS A 1 159 ? -18.737 4.198 12.889 1.00 88.38 159 LYS A N 1
ATOM 1284 C CA . LYS A 1 159 ? -17.820 4.499 11.779 1.00 88.38 159 LYS A CA 1
ATOM 1285 C C . LYS A 1 159 ? -17.780 3.395 10.720 1.00 88.38 159 LYS A C 1
ATOM 1287 O O . LYS A 1 159 ? -17.666 3.690 9.539 1.00 88.38 159 LYS A O 1
ATOM 1292 N N . LEU A 1 160 ? -17.923 2.132 11.122 1.00 87.75 160 LEU A N 1
ATOM 1293 C CA . LEU A 1 160 ? -17.938 0.974 10.219 1.00 87.75 160 LEU A CA 1
ATOM 1294 C C . LEU A 1 160 ? -19.331 0.631 9.651 1.00 87.75 160 LEU A C 1
ATOM 1296 O O . LEU A 1 160 ? -19.496 -0.429 9.043 1.00 87.75 160 LEU A O 1
ATOM 1300 N N . GLY A 1 161 ? -20.326 1.510 9.814 1.00 82.50 161 GLY A N 1
ATOM 1301 C CA . GLY A 1 161 ? -21.655 1.369 9.204 1.00 82.50 161 GLY A CA 1
ATOM 1302 C C . GLY A 1 161 ? -22.750 0.834 10.132 1.00 82.50 161 GLY A C 1
ATOM 1303 O O . GLY A 1 161 ? -23.760 0.332 9.653 1.00 82.50 161 GLY A O 1
ATOM 1304 N N . GLY A 1 162 ? -22.566 0.906 11.454 1.00 74.88 162 GLY A N 1
ATOM 1305 C CA . GLY A 1 162 ? -23.648 0.770 12.442 1.00 74.88 162 GLY A CA 1
ATOM 1306 C C . GLY A 1 162 ? -24.202 -0.642 12.687 1.00 74.88 162 GLY A C 1
ATOM 1307 O O . GLY A 1 162 ? -25.183 -0.780 13.413 1.00 74.88 162 GLY A O 1
ATOM 1308 N N . GLY A 1 163 ? -23.592 -1.692 12.127 1.00 82.69 163 GLY A N 1
ATOM 1309 C CA . GLY A 1 163 ? -24.051 -3.082 12.274 1.00 82.69 163 GLY A CA 1
ATOM 1310 C C . GLY A 1 163 ? -23.793 -3.725 13.649 1.00 82.69 163 GLY A C 1
ATOM 1311 O O . GLY A 1 163 ? -23.369 -3.073 14.610 1.00 82.69 163 GLY A O 1
ATOM 1312 N N . SER A 1 164 ? -24.065 -5.034 13.757 1.00 91.62 164 SER A N 1
ATOM 1313 C CA . SER A 1 164 ? -23.745 -5.859 14.939 1.00 91.62 164 SER A CA 1
ATOM 1314 C C . SER A 1 164 ? -22.238 -5.886 15.222 1.00 91.62 164 SER A C 1
ATOM 1316 O O . SER A 1 164 ? -21.437 -5.599 14.336 1.00 91.62 164 SER A O 1
ATOM 1318 N N . ILE A 1 165 ? -21.828 -6.260 16.441 1.00 93.00 165 ILE A N 1
ATOM 1319 C CA . ILE A 1 165 ? -20.395 -6.343 16.771 1.00 93.00 165 ILE A CA 1
ATOM 1320 C C . ILE A 1 165 ? -19.650 -7.322 15.851 1.00 93.00 165 ILE A C 1
ATOM 1322 O O . ILE A 1 165 ? -18.564 -7.009 15.376 1.00 93.00 165 ILE A O 1
ATOM 1326 N N . THR A 1 166 ? -20.279 -8.447 15.503 1.00 92.75 166 THR A N 1
ATOM 1327 C CA . THR A 1 166 ? -19.747 -9.431 14.551 1.00 92.75 166 THR A CA 1
ATOM 1328 C C . THR A 1 166 ? -19.563 -8.834 13.159 1.00 92.75 166 THR A C 1
ATOM 1330 O O . THR A 1 166 ? -18.506 -9.008 12.558 1.00 92.75 166 THR A O 1
ATOM 1333 N N . TYR A 1 167 ? -20.554 -8.085 12.658 1.00 91.69 167 TYR A N 1
ATOM 1334 C CA . TYR A 1 167 ? -20.428 -7.373 11.384 1.00 91.69 167 TYR A CA 1
ATOM 1335 C C . TYR A 1 167 ? -19.282 -6.359 11.431 1.00 91.69 167 TYR A C 1
ATOM 1337 O O . TYR A 1 167 ? -18.475 -6.293 10.509 1.00 91.69 167 TYR A O 1
ATOM 1345 N N . THR A 1 168 ? -19.179 -5.591 12.516 1.00 91.88 168 THR A N 1
ATOM 1346 C CA . THR A 1 168 ? -18.122 -4.593 12.701 1.00 91.88 168 THR A CA 1
ATOM 1347 C C . THR A 1 168 ? -16.734 -5.226 12.713 1.00 91.88 168 THR A C 1
ATOM 1349 O O . THR A 1 168 ? -15.851 -4.725 12.023 1.00 91.88 168 THR A O 1
ATOM 1352 N N . ILE A 1 169 ? -16.547 -6.343 13.422 1.00 92.94 169 ILE A N 1
ATOM 1353 C CA . ILE A 1 169 ? -15.287 -7.099 13.424 1.00 92.94 169 ILE A CA 1
ATOM 1354 C C . ILE A 1 169 ? -14.965 -7.602 12.012 1.00 92.94 169 ILE A C 1
ATOM 1356 O O . ILE A 1 169 ? -13.872 -7.348 11.511 1.00 92.94 169 ILE A O 1
ATOM 1360 N N . ALA A 1 170 ? -15.926 -8.239 11.334 1.00 90.44 170 ALA A N 1
ATOM 1361 C CA . ALA A 1 170 ? -15.733 -8.754 9.978 1.00 90.44 170 ALA A CA 1
ATOM 1362 C C . ALA A 1 170 ? -15.359 -7.640 8.984 1.00 90.44 170 ALA A C 1
ATOM 1364 O O . ALA A 1 170 ? -14.418 -7.787 8.204 1.00 90.44 170 ALA A O 1
ATOM 1365 N N . ARG A 1 171 ? -16.046 -6.492 9.051 1.00 87.88 171 ARG A N 1
ATOM 1366 C CA . ARG A 1 171 ? -15.760 -5.302 8.237 1.00 87.88 171 ARG A CA 1
ATOM 1367 C C . ARG A 1 171 ? -14.367 -4.741 8.537 1.00 87.88 171 ARG A C 1
ATOM 1369 O O . ARG A 1 171 ? -13.634 -4.420 7.607 1.00 87.88 171 ARG A O 1
ATOM 1376 N N . ALA A 1 172 ? -13.987 -4.636 9.811 1.00 89.38 172 ALA A N 1
ATOM 1377 C CA . ALA A 1 172 ? -12.673 -4.142 10.220 1.00 89.38 172 ALA A CA 1
ATOM 1378 C C . ALA A 1 172 ? -11.536 -5.058 9.736 1.00 89.38 172 ALA A C 1
ATOM 1380 O O . ALA A 1 172 ? -10.525 -4.561 9.244 1.00 89.38 172 ALA A O 1
ATOM 1381 N N . MET A 1 173 ? -11.720 -6.381 9.804 1.00 88.12 173 MET A N 1
ATOM 1382 C CA . MET A 1 173 ? -10.772 -7.364 9.263 1.00 88.12 173 MET A CA 1
ATOM 1383 C C . MET A 1 173 ? -10.686 -7.296 7.733 1.00 88.12 173 MET A C 1
ATOM 1385 O O . MET A 1 173 ? -9.589 -7.286 7.180 1.00 88.12 173 MET A O 1
ATOM 1389 N N . GLN A 1 174 ? -11.825 -7.188 7.035 1.00 84.31 174 GLN A N 1
ATOM 1390 C CA . GLN A 1 174 ? -11.869 -7.043 5.573 1.00 84.31 174 GLN A CA 1
ATOM 1391 C C . GLN A 1 174 ? -11.120 -5.788 5.103 1.00 84.31 174 GLN A C 1
ATOM 1393 O O . GLN A 1 174 ? -10.404 -5.822 4.103 1.00 84.31 174 GLN A O 1
ATOM 1398 N N . LEU A 1 175 ? -11.267 -4.687 5.842 1.00 82.50 175 LEU A N 1
ATOM 1399 C CA . LEU A 1 175 ? -10.561 -3.431 5.600 1.00 82.50 175 LEU A CA 1
ATOM 1400 C C . LEU A 1 175 ? -9.123 -3.432 6.143 1.00 82.50 175 LEU A C 1
ATOM 1402 O O . LEU A 1 175 ? -8.459 -2.407 6.044 1.00 82.50 175 LEU A O 1
ATOM 1406 N N . ARG A 1 176 ? -8.647 -4.549 6.716 1.00 80.44 176 ARG A N 1
ATOM 1407 C CA . ARG A 1 176 ? -7.331 -4.707 7.363 1.00 80.44 176 ARG A CA 1
ATOM 1408 C C . ARG A 1 176 ? -7.020 -3.646 8.425 1.00 80.44 176 ARG A C 1
ATOM 1410 O O . ARG A 1 176 ? -5.863 -3.319 8.655 1.00 80.44 176 ARG A O 1
ATOM 1417 N N . LEU A 1 177 ? -8.051 -3.128 9.090 1.00 84.50 177 LEU A N 1
ATOM 1418 C CA . LEU A 1 177 ? -7.908 -2.208 10.222 1.00 84.50 177 LEU A CA 1
ATOM 1419 C C . LEU A 1 177 ? -7.487 -2.946 11.501 1.00 84.50 177 LEU A C 1
ATOM 1421 O O . LEU A 1 177 ? -6.885 -2.349 12.383 1.00 84.50 177 LEU A O 1
ATOM 1425 N N . ILE A 1 178 ? -7.811 -4.240 11.597 1.00 89.00 178 ILE A N 1
ATOM 1426 C CA . ILE A 1 178 ? -7.383 -5.143 12.670 1.00 89.00 178 ILE A CA 1
ATOM 1427 C C . ILE A 1 178 ? -6.924 -6.478 12.075 1.00 89.00 178 ILE A C 1
ATOM 1429 O O . ILE A 1 178 ? -7.463 -6.930 11.062 1.00 89.00 178 ILE A O 1
ATOM 1433 N N . ASN A 1 179 ? -5.974 -7.136 12.740 1.00 86.31 179 ASN A N 1
ATOM 1434 C CA . ASN A 1 179 ? -5.555 -8.503 12.430 1.00 86.31 179 ASN A CA 1
ATOM 1435 C C . ASN A 1 179 ? -5.392 -9.327 13.725 1.00 86.31 179 ASN A C 1
ATOM 1437 O O . ASN A 1 179 ? -4.285 -9.416 14.248 1.00 86.31 179 ASN A O 1
ATOM 1441 N N . PRO A 1 180 ? -6.478 -9.898 14.277 1.00 82.06 180 PRO A N 1
ATOM 1442 C CA . PRO A 1 180 ? -6.443 -10.612 15.559 1.00 82.06 180 PRO A CA 1
ATOM 1443 C C . PRO A 1 180 ? -5.678 -11.945 15.524 1.00 82.06 180 PRO A C 1
ATOM 1445 O O . PRO A 1 180 ? -5.309 -12.453 16.575 1.00 82.06 180 PRO A O 1
ATOM 1448 N N . PHE A 1 181 ? -5.427 -12.516 14.341 1.00 81.56 181 PHE A N 1
ATOM 1449 C CA . PHE A 1 181 ? -4.800 -13.839 14.194 1.00 81.56 181 PHE A CA 1
ATOM 1450 C C . PHE A 1 181 ? -3.409 -13.805 13.547 1.00 81.56 181 PHE A C 1
ATOM 1452 O O . PHE A 1 181 ? -2.783 -14.850 13.386 1.00 81.56 181 PHE A O 1
ATOM 1459 N N . GLY A 1 182 ? -2.921 -12.630 13.143 1.00 67.38 182 GLY A N 1
ATOM 1460 C CA . GLY A 1 182 ? -1.536 -12.460 12.711 1.00 67.38 182 GLY A CA 1
ATOM 1461 C C . GLY A 1 182 ? -0.640 -12.071 13.880 1.00 67.38 182 GLY A C 1
ATOM 1462 O O . GLY A 1 182 ? -1.115 -11.491 14.853 1.00 67.38 182 GLY A O 1
ATOM 1463 N N . ASN A 1 183 ? 0.665 -12.334 13.767 1.00 45.69 183 ASN A N 1
ATOM 1464 C CA . ASN A 1 183 ? 1.650 -11.698 14.641 1.00 45.69 183 ASN A CA 1
ATOM 1465 C C . ASN A 1 183 ? 1.479 -10.180 14.509 1.00 45.69 183 ASN A C 1
ATOM 1467 O O . ASN A 1 183 ? 1.798 -9.618 13.465 1.00 45.69 183 ASN A O 1
ATOM 1471 N N . THR A 1 184 ? 0.947 -9.525 15.532 1.00 43.38 184 THR A N 1
ATOM 1472 C CA . THR A 1 184 ? 0.899 -8.066 15.624 1.00 43.38 184 THR A CA 1
ATOM 1473 C C . THR A 1 184 ? 2.270 -7.532 16.040 1.00 43.38 184 THR A C 1
ATOM 1475 O O . THR A 1 184 ? 2.680 -7.733 17.183 1.00 43.38 184 THR A O 1
ATOM 1478 N N . PRO A 1 185 ? 2.963 -6.814 15.146 1.00 39.88 185 PRO A N 1
ATOM 1479 C CA . PRO A 1 185 ? 3.534 -5.508 15.446 1.00 39.88 185 PRO A CA 1
ATOM 1480 C C . PRO A 1 185 ? 2.740 -4.489 14.599 1.00 39.88 185 PRO A C 1
ATOM 1482 O O . PRO A 1 185 ? 2.429 -4.753 13.439 1.00 39.88 185 PRO A O 1
ATOM 1485 N N . TYR A 1 186 ? 2.233 -3.383 15.133 1.00 44.44 186 TYR A N 1
ATOM 1486 C CA . TYR A 1 186 ? 2.893 -2.307 15.871 1.00 44.44 186 TYR A CA 1
ATOM 1487 C C . TYR A 1 186 ? 1.861 -1.557 16.719 1.00 44.44 186 TYR A C 1
ATOM 1489 O O . TYR A 1 186 ? 0.695 -1.479 16.267 1.00 44.44 186 TYR A O 1
#

Sequence (186 aa):
PVPWVSRYLLRGYAKIDPILRDGIMRQMPFDWREVDIPGTAHEFLADAAEHGVGANGYSIPIIDKSRRALLSLNSHRLPEEWSGIVAHHRNEWRELAFLIHHKAIFELHGEHDPVPQLSAREIECLHWTALGKDSIDIAVMLKLSEHTTRAYIKSARHKLGGGSITYTIARAMQLRLINPFGNTPY

pLDDT: mean 89.76, std 9.91, range [39.88, 97.75]

Foldseek 3Di:
DVVVVVVCVVVVCCVQDQCNVVLQVDPAKDKPVVTDHDPSCPVVVVVCVVVPFAPTKIKGWDDAQLDIDIDMDGDNDDPVVSVVVCVVCVVVVNVVVVVVVVVVQCVVQPVNNVQFDADPLLLQLLLVVLVVDQLPRSCVVVVHDSVVSVVSPCVLCVSLPNDDSVSSSVSCVNRVSYDNPDPDDD

Radius of gyration: 21.4 Å; chains: 1; bounding box: 50×29×59 Å